Protein AF-A0A6A4KYN8-F1 (afdb_monomer_lite)

Organism: NCBI:txid262921

Radius of gyration: 19.26 Å; chains: 1; bounding box: 44×48×64 Å

Foldseek 3Di:
DDDDPPFDWDWDADPQQWIKIWGFDADDPGTDKIKIAGAAGDADAPDWDQAPLRWIWGHHQDDWTFIKHFLDPPPDPPFMDMPVDHDADPVGNDRDDDPHRIDTAEIAPDNFNFQEKDDDDRFWIWTFGPQQKIWIWGFPPVVVVVCVVPVSCPPSRPQDQDPPHHNYYIDTPDMDHPRFGWNYWDWDDPDVPDDIWIWIAGPVGDIDIHDDDPDPD

Secondary structure (DSSP, 8-state):
-EEETTEEEEEEE-TTSEEEEEEEEEETTEEEEEEEEEEEE-S-EEEEEE-TTSEEEEEESSS--EEEEES-----TTS-EESS----BTTBS----PPP-EEEEEEESS---EEEEEE-SSSEEEEEETTSEEEEEE--HHHHHHHHH-TT-TTGGGPPPSTTS-SEEEEEEEEEE-SS-EEEEEEE-SSTTPPPEEEEEETTS-EEEE---S---

pLDDT: mean 82.41, std 12.82, range [40.09, 97.38]

InterPro domains:
  IPR004871 RSE1/DDB1/CPSF1, C-terminal [PF03178] (93-216)
  IPR015943 WD40/YVTN repeat-like-containing domain superfamily [G3DSA:2.130.10.10] (5-212)
  IPR018846 RSE1/DDB1/CPSF1, first beta-propeller [PF10433] (1-80)
  IPR050358 RSE1/DDB1/CPSF1 [PTHR10644] (2-95)

Structure (mmCIF, N/CA/C/O backbone):
data_AF-A0A6A4KYN8-F1
#
_entry.id   AF-A0A6A4KYN8-F1
#
loop_
_atom_site.group_PDB
_atom_site.id
_atom_site.type_symbol
_atom_site.label_atom_id
_atom_site.label_alt_id
_atom_site.label_comp_id
_atom_site.label_asym_id
_atom_site.label_entity_id
_atom_site.label_seq_id
_atom_site.pdbx_PDB_ins_code
_atom_site.Cartn_x
_atom_site.Cartn_y
_atom_site.Cartn_z
_atom_site.occupancy
_atom_site.B_iso_or_equiv
_atom_site.auth_seq_id
_atom_site.auth_comp_id
_atom_site.auth_asym_id
_atom_site.auth_atom_id
_atom_site.pdbx_PDB_model_num
ATOM 1 N N . MET A 1 1 ? -0.158 8.952 1.025 1.00 40.09 1 MET A N 1
ATOM 2 C CA . MET A 1 1 ? -0.843 10.261 1.134 1.00 40.09 1 MET A CA 1
ATOM 3 C C . MET A 1 1 ? -2.239 10.120 0.544 1.00 40.09 1 MET A C 1
ATOM 5 O O . MET A 1 1 ? -2.351 10.018 -0.672 1.00 40.09 1 MET A O 1
ATOM 9 N N . HIS A 1 2 ? -3.277 10.065 1.381 1.00 47.41 2 HIS A N 1
ATOM 10 C CA . HIS A 1 2 ? -4.667 10.121 0.917 1.00 47.41 2 HIS A CA 1
ATOM 11 C C . HIS A 1 2 ? -5.107 11.592 0.869 1.00 47.41 2 HIS A C 1
ATOM 13 O O . HIS A 1 2 ? -4.844 12.342 1.807 1.00 47.41 2 HIS A O 1
ATOM 19 N N . LYS A 1 3 ? -5.714 12.031 -0.238 1.00 44.91 3 LYS A N 1
ATOM 20 C CA . LYS A 1 3 ? -6.110 13.431 -0.458 1.00 44.91 3 LYS A CA 1
ATOM 21 C C . LYS A 1 3 ? -7.595 13.485 -0.807 1.00 44.91 3 LYS A C 1
ATOM 23 O O . LYS A 1 3 ? -7.955 13.231 -1.955 1.00 44.91 3 LYS A O 1
ATOM 28 N N . GLN A 1 4 ? -8.440 13.842 0.158 1.00 43.62 4 GLN A N 1
ATOM 29 C CA . GLN A 1 4 ? -9.816 14.263 -0.115 1.00 43.62 4 GLN A CA 1
ATOM 30 C C . GLN A 1 4 ? -9.865 15.785 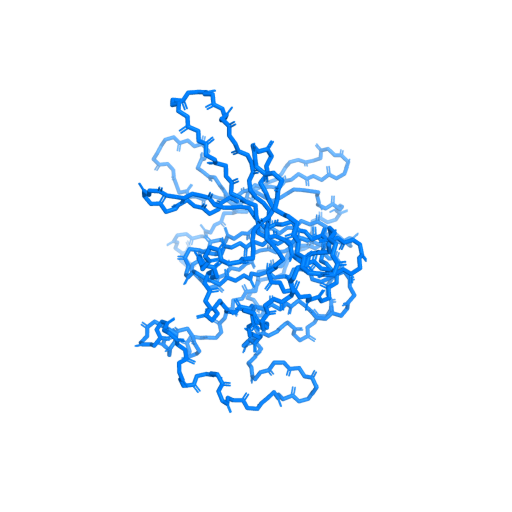-0.305 1.00 43.62 4 GLN A C 1
ATOM 32 O O . GLN A 1 4 ? -8.994 16.519 0.157 1.00 43.62 4 GLN A O 1
ATOM 37 N N . LYS A 1 5 ? -10.870 16.268 -1.045 1.00 48.12 5 LYS A N 1
ATOM 38 C CA . LYS A 1 5 ? -10.946 17.630 -1.618 1.00 48.12 5 LYS A CA 1
ATOM 39 C C . LYS A 1 5 ? -10.877 18.802 -0.617 1.00 48.12 5 LYS A C 1
ATOM 41 O O . LYS A 1 5 ? -10.783 19.934 -1.078 1.00 48.12 5 LYS A O 1
ATOM 46 N N . SER A 1 6 ? -10.887 18.563 0.695 1.00 47.50 6 SER A N 1
ATOM 47 C CA . SER A 1 6 ? -10.804 19.614 1.722 1.00 47.50 6 SER A CA 1
ATOM 48 C C . SER A 1 6 ? -9.955 19.249 2.950 1.00 47.50 6 SER A C 1
ATOM 50 O O . SER A 1 6 ? -9.823 20.079 3.843 1.00 47.50 6 SER A O 1
ATOM 52 N N . MET A 1 7 ? -9.389 18.039 3.022 1.00 58.22 7 MET A N 1
ATOM 53 C CA . MET A 1 7 ? -8.632 17.579 4.189 1.00 58.22 7 MET A CA 1
ATOM 54 C C . MET A 1 7 ? -7.678 16.450 3.778 1.00 58.22 7 MET A C 1
ATOM 56 O O . MET A 1 7 ? -8.034 15.579 2.977 1.00 58.22 7 MET A O 1
ATOM 60 N N . PHE A 1 8 ? -6.453 16.471 4.299 1.00 74.88 8 PHE A N 1
ATOM 61 C CA . PHE A 1 8 ? -5.505 15.367 4.172 1.00 74.88 8 PHE A CA 1
ATOM 62 C C . PHE A 1 8 ? -4.990 14.997 5.557 1.00 74.88 8 PHE A C 1
ATOM 64 O O . PHE A 1 8 ? -4.693 15.865 6.377 1.00 74.88 8 PHE A O 1
ATOM 71 N N . PHE A 1 9 ? -4.888 13.697 5.802 1.00 85.62 9 PHE A N 1
ATOM 72 C CA . PHE A 1 9 ? -4.297 13.153 7.013 1.00 85.62 9 PHE A CA 1
ATOM 73 C C . PHE A 1 9 ? -3.195 12.164 6.648 1.00 85.62 9 PHE A C 1
ATOM 75 O O . PHE A 1 9 ? -3.129 11.629 5.533 1.00 85.62 9 PHE A O 1
ATOM 82 N N . PHE A 1 10 ? -2.323 11.926 7.613 1.00 88.44 10 PHE A N 1
ATOM 83 C CA . PHE A 1 10 ? -1.280 10.919 7.559 1.00 88.44 10 PHE A CA 1
ATOM 84 C C . PHE A 1 10 ? -1.540 9.904 8.660 1.00 88.44 10 PHE A C 1
ATOM 86 O O . PHE A 1 10 ? -1.986 10.268 9.743 1.00 88.44 10 PHE A O 1
ATOM 93 N N . LEU A 1 11 ? -1.254 8.640 8.376 1.00 90.31 11 LEU A N 1
ATOM 94 C CA . LEU A 1 11 ? -1.169 7.609 9.399 1.00 90.31 11 LEU A CA 1
ATOM 95 C C . LEU A 1 11 ? 0.306 7.336 9.640 1.00 90.31 11 LEU A C 1
ATOM 97 O O . LEU A 1 11 ? 1.054 7.107 8.687 1.00 90.31 11 LEU A O 1
ATOM 101 N N . LEU A 1 12 ? 0.714 7.398 10.899 1.00 91.00 12 LEU A N 1
ATOM 102 C CA . LEU A 1 12 ? 2.053 7.046 11.350 1.00 91.00 12 LEU A CA 1
ATOM 103 C C . LEU A 1 12 ? 1.931 5.856 12.287 1.00 91.00 12 LEU A C 1
ATOM 105 O O . LEU A 1 12 ? 1.070 5.876 13.156 1.00 91.00 12 LEU A O 1
ATOM 109 N N . GLN A 1 13 ? 2.786 4.853 12.128 1.00 93.44 13 GLN A N 1
ATOM 110 C CA . GLN A 1 13 ? 2.818 3.695 13.014 1.00 93.44 13 GLN A CA 1
ATOM 111 C C . GLN A 1 13 ? 4.118 3.687 13.819 1.00 93.44 13 GLN A C 1
ATOM 113 O O . GLN A 1 13 ? 5.186 3.981 13.280 1.00 93.44 13 GLN A O 1
ATOM 118 N N . THR A 1 14 ? 4.027 3.373 15.107 1.00 91.38 14 THR A N 1
ATOM 119 C CA . THR A 1 14 ? 5.193 3.148 15.969 1.00 91.38 14 THR A CA 1
ATOM 120 C C . THR A 1 14 ? 5.747 1.735 15.792 1.00 91.38 14 THR A C 1
ATOM 122 O O . THR A 1 14 ? 5.086 0.844 15.263 1.00 91.38 14 THR A O 1
ATOM 125 N N . GLU A 1 15 ? 6.947 1.493 16.319 1.00 89.81 15 GLU A N 1
ATOM 126 C CA . GLU A 1 15 ? 7.547 0.151 16.390 1.00 89.81 15 GLU A CA 1
ATOM 127 C C . GLU A 1 15 ? 6.753 -0.843 17.261 1.00 89.81 15 GLU A C 1
ATOM 129 O O . GLU A 1 15 ? 6.977 -2.046 17.184 1.00 89.81 15 GLU A O 1
ATOM 134 N N . TYR A 1 16 ? 5.816 -0.353 18.079 1.00 88.50 16 TYR A N 1
ATOM 135 C CA . TYR A 1 16 ? 4.922 -1.179 18.895 1.00 88.50 16 TYR A CA 1
ATOM 136 C C . TYR A 1 16 ? 3.584 -1.466 18.200 1.00 88.50 16 TYR A C 1
ATOM 138 O O . TYR A 1 16 ? 2.774 -2.223 18.730 1.00 88.50 16 TYR A O 1
ATOM 146 N N . GLY A 1 17 ? 3.356 -0.890 17.015 1.00 89.19 17 GLY A N 1
ATOM 147 C CA . GLY A 1 17 ? 2.145 -1.096 16.224 1.00 89.19 17 GLY A CA 1
ATOM 148 C C . GLY A 1 17 ? 1.055 -0.039 16.418 1.00 89.19 17 GLY A C 1
ATOM 149 O O . GLY A 1 17 ? 0.037 -0.096 15.726 1.00 89.19 17 GLY A O 1
ATOM 150 N N . ASP A 1 18 ? 1.264 0.943 17.300 1.00 90.38 18 ASP A N 1
ATOM 151 C CA . ASP A 1 18 ? 0.307 2.028 17.534 1.00 90.38 18 ASP A CA 1
ATOM 152 C C . ASP A 1 18 ? 0.260 2.968 16.331 1.00 90.38 18 ASP A C 1
ATOM 154 O O . ASP A 1 18 ? 1.288 3.500 15.905 1.00 90.38 18 ASP A O 1
ATOM 158 N N . ILE A 1 19 ? -0.937 3.190 15.803 1.00 91.06 19 ILE A N 1
ATOM 159 C CA . ILE A 1 19 ? -1.219 4.110 14.712 1.00 91.06 19 ILE A CA 1
ATOM 160 C C . ILE A 1 19 ? -1.710 5.437 15.277 1.00 91.06 19 ILE A C 1
ATOM 162 O O . ILE A 1 19 ? -2.658 5.510 16.057 1.00 91.06 19 ILE A O 1
ATOM 166 N N . PHE A 1 20 ? -1.108 6.508 14.778 1.00 89.00 20 PHE A N 1
ATOM 167 C CA . PHE A 1 20 ? -1.514 7.879 15.012 1.00 89.00 20 PHE A CA 1
ATOM 168 C C . PHE A 1 20 ? -1.998 8.514 13.714 1.00 89.00 20 PHE A C 1
ATOM 170 O O . PHE A 1 20 ? -1.324 8.451 12.681 1.00 89.00 20 PHE A O 1
ATOM 177 N N . LYS A 1 21 ? -3.149 9.176 13.785 1.00 87.94 21 LYS A N 1
ATOM 178 C CA . LYS A 1 21 ? -3.639 10.070 12.743 1.00 87.94 21 LYS A CA 1
ATOM 179 C C . LYS A 1 21 ? -3.025 11.445 12.965 1.00 87.94 21 LYS A C 1
ATOM 181 O O . LYS A 1 21 ? -3.146 12.024 14.041 1.00 87.94 21 LYS A O 1
ATOM 186 N N . VAL A 1 22 ? -2.374 11.966 11.933 1.00 88.31 22 VAL A N 1
ATOM 187 C CA . VAL A 1 22 ? -1.761 13.293 11.931 1.00 88.31 22 VAL A CA 1
ATOM 188 C C . VAL A 1 22 ? -2.444 14.164 10.893 1.00 88.31 22 VAL A C 1
ATOM 190 O O . VAL A 1 22 ? -2.513 13.803 9.716 1.00 88.31 22 VAL A O 1
ATOM 193 N N . THR A 1 23 ? -2.912 15.330 11.314 1.00 87.62 23 THR A N 1
ATOM 194 C CA . THR A 1 23 ? -3.513 16.349 10.450 1.00 87.62 23 THR A CA 1
ATOM 195 C C . THR A 1 23 ? -2.693 17.630 10.518 1.00 87.62 23 THR A C 1
ATOM 197 O O . THR A 1 23 ? -2.124 17.976 11.554 1.00 87.62 23 THR A O 1
ATOM 200 N N . LEU A 1 24 ? -2.590 18.319 9.382 1.00 87.19 24 LEU A N 1
ATOM 201 C CA . LEU A 1 24 ? -1.848 19.571 9.262 1.00 87.19 24 LEU A CA 1
ATOM 202 C C . LEU A 1 24 ? -2.813 20.681 8.867 1.00 87.19 24 LEU A C 1
ATOM 204 O O . LEU A 1 24 ? -3.333 20.677 7.750 1.00 87.19 24 LEU A O 1
ATOM 208 N N . ASP A 1 25 ? -2.986 21.656 9.750 1.00 85.88 25 ASP A N 1
ATOM 209 C CA . ASP A 1 25 ? -3.649 22.903 9.402 1.00 85.88 25 ASP A CA 1
ATOM 210 C C . ASP A 1 25 ? -2.622 23.798 8.716 1.00 85.88 25 ASP A C 1
ATOM 212 O O . ASP A 1 25 ? -1.560 24.119 9.259 1.00 85.88 25 ASP A O 1
ATOM 216 N N . HIS A 1 26 ? -2.919 24.187 7.483 1.00 83.94 26 HIS A N 1
ATOM 217 C CA . HIS A 1 26 ? -2.020 24.980 6.659 1.00 83.94 26 HIS A CA 1
ATOM 218 C C . HIS A 1 26 ? -2.770 26.130 5.993 1.00 83.94 26 HIS A C 1
ATOM 220 O O . HIS A 1 26 ? -3.974 26.077 5.756 1.00 83.94 26 HIS A O 1
ATOM 226 N N . ASP A 1 27 ? -2.035 27.190 5.687 1.00 82.50 27 ASP A N 1
ATOM 227 C CA . ASP A 1 27 ? -2.522 28.336 4.936 1.00 82.50 27 ASP A CA 1
ATOM 228 C C . ASP A 1 27 ? -1.578 28.568 3.768 1.00 82.50 27 ASP A C 1
ATOM 230 O O . ASP A 1 27 ? -0.395 28.864 3.969 1.00 82.50 27 ASP A O 1
ATOM 234 N N . SER A 1 28 ? -2.082 28.404 2.544 1.00 80.81 28 SER A N 1
ATOM 235 C CA . SER A 1 28 ? -1.269 28.367 1.323 1.00 80.81 28 SER A CA 1
ATOM 236 C C . SER A 1 28 ? -0.095 27.377 1.464 1.00 80.81 28 SER A C 1
ATOM 238 O O . SER A 1 28 ? -0.335 26.177 1.604 1.00 80.81 28 SER A O 1
ATOM 240 N N . ASP A 1 29 ? 1.139 27.882 1.513 1.00 80.62 29 ASP A N 1
ATOM 241 C CA . ASP A 1 29 ? 2.388 27.112 1.596 1.00 80.62 29 ASP A CA 1
ATOM 242 C C . ASP A 1 29 ? 2.971 27.015 3.020 1.00 80.62 29 ASP A C 1
ATOM 244 O O . ASP A 1 29 ? 4.095 26.541 3.202 1.00 80.62 29 ASP A O 1
ATOM 248 N N . ARG A 1 30 ? 2.259 27.484 4.054 1.00 83.50 30 ARG A N 1
ATOM 249 C CA . ARG A 1 30 ? 2.747 27.444 5.444 1.00 83.50 30 ARG A CA 1
ATOM 250 C C . ARG A 1 30 ? 1.854 26.597 6.336 1.00 83.50 30 ARG A C 1
ATOM 252 O O . ARG A 1 30 ? 0.678 26.899 6.513 1.00 83.50 30 ARG A O 1
ATOM 259 N N . VAL A 1 31 ? 2.445 25.578 6.954 1.00 85.75 31 VAL A N 1
ATOM 260 C CA . VAL A 1 31 ? 1.815 24.815 8.040 1.00 85.75 31 VAL A CA 1
ATOM 261 C C . VAL A 1 31 ? 1.722 25.716 9.273 1.00 85.75 31 VAL A C 1
ATOM 263 O O . VAL A 1 31 ? 2.723 26.303 9.685 1.00 85.75 31 VAL A O 1
ATOM 266 N N . LYS A 1 32 ? 0.517 25.859 9.827 1.00 86.50 32 LYS A N 1
ATOM 267 C CA . LYS A 1 32 ? 0.225 26.634 11.040 1.00 86.50 32 LYS A CA 1
ATOM 268 C C . LYS A 1 32 ? 0.216 25.751 12.279 1.00 86.50 32 LYS A C 1
ATOM 270 O O . LYS A 1 32 ? 0.740 26.159 13.310 1.00 86.50 32 LYS A O 1
ATOM 275 N N . GLU A 1 33 ? -0.365 24.564 12.172 1.00 85.00 33 GLU A N 1
ATOM 276 C CA . GLU A 1 33 ? -0.587 23.683 13.312 1.00 85.00 33 GLU A CA 1
ATOM 277 C C . GLU A 1 33 ? -0.548 22.221 12.867 1.00 85.00 33 GLU A C 1
ATOM 279 O O . GLU A 1 33 ? -0.997 21.866 11.776 1.00 85.00 33 GLU A O 1
ATOM 284 N N . LEU A 1 34 ? 0.036 21.381 13.715 1.00 86.50 34 LEU A N 1
ATOM 285 C CA . LEU A 1 34 ? 0.054 19.935 13.572 1.00 86.50 34 LEU A CA 1
ATOM 286 C C . LEU A 1 34 ? -0.769 19.354 14.717 1.00 86.50 34 LEU A C 1
ATOM 288 O O . LEU A 1 34 ? -0.521 19.671 15.882 1.00 86.50 34 LEU A O 1
ATOM 292 N N . LYS A 1 35 ? -1.722 18.492 14.376 1.00 85.19 35 LYS A N 1
ATOM 293 C CA . LYS A 1 35 ? -2.559 17.776 15.339 1.00 85.19 35 LYS A CA 1
ATOM 294 C C . LYS A 1 35 ? -2.302 16.283 15.212 1.00 85.19 35 LYS A C 1
ATOM 296 O O . LYS A 1 35 ? -2.192 15.765 14.099 1.00 85.19 35 LYS A O 1
ATOM 301 N N . ILE A 1 36 ? -2.160 15.608 16.346 1.00 85.88 36 ILE A N 1
ATOM 302 C CA . ILE A 1 36 ? -1.951 14.163 16.443 1.00 85.88 36 ILE A CA 1
ATOM 303 C C . ILE A 1 36 ? -3.036 13.576 17.331 1.00 85.88 36 ILE A C 1
ATOM 305 O O . ILE A 1 36 ? -3.278 14.061 18.436 1.00 85.88 36 ILE A O 1
ATOM 309 N N . LYS A 1 37 ? -3.635 12.490 16.860 1.00 83.62 37 LYS A N 1
ATOM 310 C CA . LYS A 1 37 ? -4.628 11.712 17.589 1.00 83.62 37 LYS A CA 1
ATOM 311 C C . LYS A 1 37 ? -4.276 10.231 17.505 1.00 83.62 37 LYS A C 1
ATOM 313 O O . LYS A 1 37 ? -3.853 9.755 16.449 1.00 83.62 37 LYS A O 1
ATOM 318 N N . TYR A 1 38 ? -4.404 9.512 18.618 1.00 85.50 38 TYR A N 1
ATOM 319 C CA . TYR A 1 38 ? -4.320 8.052 18.595 1.00 85.50 38 TYR A CA 1
ATOM 320 C C . TYR A 1 38 ? -5.471 7.505 17.745 1.00 85.50 38 TYR A C 1
ATOM 322 O O . TYR A 1 38 ? -6.599 7.970 17.879 1.00 85.50 38 TYR A O 1
ATOM 330 N N . PHE A 1 39 ? -5.179 6.571 16.843 1.00 86.44 39 PHE A N 1
ATOM 331 C CA . PHE A 1 39 ? -6.154 6.085 15.869 1.00 86.44 39 PHE A CA 1
ATOM 332 C C . PHE A 1 39 ? -6.528 4.620 16.098 1.00 86.44 39 PHE A C 1
ATOM 334 O O . PHE A 1 39 ? -7.708 4.293 16.163 1.00 86.44 39 PHE A O 1
ATOM 341 N N . ASP A 1 40 ? -5.531 3.740 16.201 1.00 89.12 40 ASP A N 1
ATOM 342 C CA . ASP A 1 40 ? -5.721 2.312 16.478 1.00 89.12 40 ASP A CA 1
ATOM 343 C C . ASP A 1 40 ? -4.368 1.656 16.814 1.00 89.12 40 ASP A C 1
ATOM 345 O O . ASP A 1 40 ? -3.330 2.310 16.747 1.00 89.12 40 ASP A O 1
ATOM 349 N N . THR A 1 41 ? -4.344 0.358 17.099 1.00 89.44 41 THR A N 1
ATOM 350 C CA . THR A 1 41 ? -3.130 -0.465 17.171 1.00 89.44 41 THR A CA 1
ATOM 351 C C . THR A 1 41 ? -3.301 -1.694 16.279 1.00 89.44 41 THR A C 1
ATOM 353 O O . THR A 1 41 ? -4.219 -2.491 16.464 1.00 89.44 41 THR A O 1
ATOM 356 N N . ILE A 1 42 ? -2.383 -1.889 15.330 1.00 90.31 42 ILE A N 1
ATOM 357 C CA . ILE A 1 42 ? -2.339 -3.074 14.453 1.00 90.31 42 ILE A CA 1
ATOM 358 C C . ILE A 1 42 ? -0.928 -3.687 14.477 1.00 90.31 42 ILE A C 1
ATOM 360 O O . ILE A 1 42 ? 0.011 -3.017 14.912 1.00 90.31 42 ILE A O 1
ATOM 364 N N . PRO A 1 43 ? -0.722 -4.931 13.997 1.00 90.19 43 PRO A N 1
ATOM 365 C CA . PRO A 1 43 ? 0.619 -5.498 13.866 1.00 90.19 43 PRO A CA 1
ATOM 366 C C . PRO A 1 43 ? 1.566 -4.568 13.101 1.00 90.19 43 PRO A C 1
ATOM 368 O O . PRO A 1 43 ? 1.152 -3.908 12.147 1.00 90.19 43 PRO A O 1
ATOM 371 N N . VAL A 1 44 ? 2.837 -4.520 13.505 1.00 91.38 44 VAL A N 1
ATOM 372 C CA . VAL A 1 44 ? 3.851 -3.655 12.879 1.00 91.38 44 VAL A CA 1
ATOM 373 C C . VAL A 1 44 ? 3.929 -3.931 11.378 1.00 91.38 44 VAL A C 1
ATOM 375 O O . VAL A 1 44 ? 3.962 -5.090 10.950 1.00 91.38 44 VAL A O 1
ATOM 378 N N . THR A 1 45 ? 3.937 -2.866 10.578 1.00 90.44 45 THR A N 1
ATOM 379 C CA . THR A 1 45 ? 3.949 -2.942 9.115 1.00 90.44 45 THR A CA 1
ATOM 380 C C . THR A 1 45 ? 5.188 -2.281 8.523 1.00 90.44 45 THR A C 1
ATOM 382 O O . THR A 1 45 ? 5.632 -1.232 8.983 1.00 90.44 45 THR A O 1
ATOM 385 N N . SER A 1 46 ? 5.715 -2.866 7.447 1.00 87.75 46 SER A N 1
ATOM 386 C CA . SER A 1 46 ? 6.765 -2.254 6.628 1.00 87.75 46 SER A CA 1
ATOM 387 C C . SER A 1 46 ? 6.215 -1.165 5.702 1.00 87.75 46 SER A C 1
ATOM 389 O O . SER A 1 46 ? 6.961 -0.322 5.200 1.00 87.75 46 SER A O 1
ATOM 391 N N . SER A 1 47 ? 4.902 -1.175 5.446 1.00 87.00 47 SER A N 1
ATOM 392 C CA . SER A 1 47 ? 4.223 -0.196 4.604 1.00 87.00 47 SER A CA 1
ATOM 393 C C . SER A 1 47 ? 2.729 -0.110 4.924 1.00 87.00 47 SER A C 1
ATOM 395 O O . SER A 1 47 ? 2.051 -1.131 5.046 1.00 87.00 47 SER A O 1
ATOM 397 N N . LEU A 1 48 ? 2.215 1.122 4.982 1.00 89.50 48 LEU A N 1
ATOM 398 C CA . LEU A 1 48 ? 0.790 1.438 5.093 1.00 89.50 48 LEU A CA 1
ATOM 399 C C . LEU A 1 48 ? 0.337 2.203 3.853 1.00 89.50 48 LEU A C 1
ATOM 401 O O . LEU A 1 48 ? 0.880 3.264 3.528 1.00 89.50 48 LEU A O 1
ATOM 405 N N . CYS A 1 49 ? -0.688 1.696 3.171 1.00 86.81 49 CYS A N 1
ATOM 406 C CA . CYS A 1 49 ? -1.246 2.336 1.986 1.00 86.81 49 CYS A CA 1
ATOM 407 C C . CYS A 1 49 ? -2.757 2.500 2.126 1.00 86.81 49 CYS A C 1
ATOM 409 O O . CYS A 1 49 ? -3.488 1.519 2.180 1.00 86.81 49 CYS A O 1
ATOM 411 N N . VAL A 1 50 ? -3.235 3.747 2.150 1.00 84.88 50 VAL A N 1
ATOM 412 C CA . VAL A 1 50 ? -4.672 4.027 2.042 1.00 84.88 50 VAL A CA 1
ATOM 413 C C . VAL A 1 50 ? -5.057 4.021 0.565 1.00 84.88 50 VAL A C 1
ATOM 415 O O . VAL A 1 50 ? -4.587 4.863 -0.209 1.00 84.88 50 VAL A O 1
ATOM 418 N N . LEU A 1 51 ? -5.906 3.075 0.185 1.00 77.50 51 LEU A N 1
ATOM 419 C CA . LEU A 1 51 ? -6.366 2.852 -1.177 1.00 77.50 51 LEU A CA 1
ATOM 420 C C . LEU A 1 51 ? -7.422 3.892 -1.573 1.00 77.50 51 LEU A C 1
ATOM 422 O O . LEU A 1 51 ? -8.019 4.566 -0.730 1.00 77.50 51 LEU A O 1
ATOM 426 N N . LYS A 1 52 ? -7.681 4.034 -2.877 1.00 69.56 52 LYS A N 1
ATOM 427 C CA . LYS A 1 52 ? -8.736 4.948 -3.367 1.00 69.56 52 LYS A CA 1
ATOM 428 C C . LYS A 1 52 ? -10.140 4.489 -2.978 1.00 69.56 52 LYS A C 1
ATOM 430 O O . LYS A 1 52 ? -11.022 5.330 -2.850 1.00 69.56 52 LYS A O 1
ATOM 435 N N . SER A 1 53 ? -10.3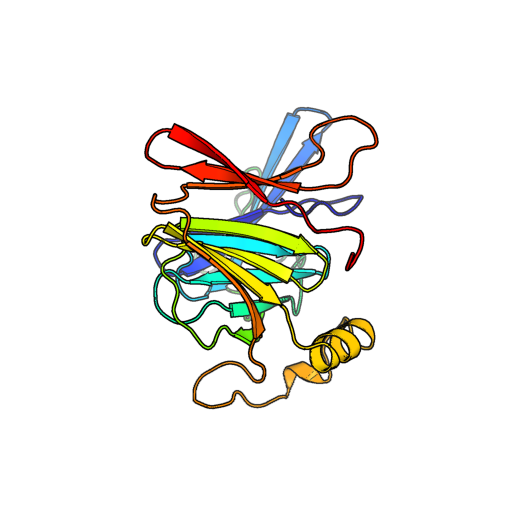05 3.187 -2.775 1.00 67.81 53 SER A N 1
ATOM 436 C CA . SER A 1 53 ? -11.505 2.550 -2.234 1.00 67.81 53 SER A CA 1
ATOM 437 C C . SER A 1 53 ? -11.790 2.933 -0.779 1.00 67.81 53 SER A C 1
ATOM 439 O O . SER A 1 53 ? -12.897 2.727 -0.299 1.00 67.81 53 SER A O 1
ATOM 441 N N . GLY A 1 54 ? -10.818 3.537 -0.084 1.00 75.81 54 GLY A N 1
ATOM 442 C CA . GLY A 1 54 ? -10.948 3.909 1.320 1.00 75.81 54 GLY A CA 1
ATOM 443 C C . GLY A 1 54 ? -10.486 2.824 2.290 1.00 75.81 54 GLY A C 1
ATOM 444 O O . GLY A 1 54 ? -10.696 2.988 3.481 1.00 75.81 54 GLY A O 1
ATOM 445 N N . PHE A 1 55 ? -9.840 1.749 1.824 1.00 82.00 55 PHE A N 1
ATOM 446 C CA . PHE A 1 55 ? -9.218 0.738 2.692 1.00 82.00 55 PHE A CA 1
ATOM 447 C C . PHE A 1 55 ? -7.778 1.075 3.038 1.00 82.00 55 PHE A C 1
ATOM 449 O O . PHE A 1 55 ? -7.109 1.822 2.329 1.00 82.00 55 PHE A O 1
ATOM 456 N N . LEU A 1 56 ? -7.285 0.487 4.118 1.00 88.75 56 LEU A N 1
ATOM 457 C CA . LEU A 1 56 ? -5.891 0.522 4.519 1.00 88.75 56 LEU A CA 1
ATOM 458 C C . LEU A 1 56 ? -5.262 -0.844 4.242 1.00 88.75 56 LEU A C 1
ATOM 460 O O . LEU A 1 56 ? -5.560 -1.824 4.917 1.00 88.75 56 LEU A O 1
ATOM 464 N N . PHE A 1 57 ? -4.363 -0.900 3.267 1.00 90.06 57 PHE A N 1
ATOM 465 C CA . PHE A 1 57 ? -3.460 -2.028 3.098 1.00 90.06 57 PHE A CA 1
ATOM 466 C C . PHE A 1 57 ? -2.304 -1.920 4.093 1.00 90.06 57 PHE A C 1
ATOM 468 O O . PHE A 1 57 ? -1.605 -0.903 4.140 1.00 90.06 57 PHE A O 1
ATOM 475 N N . ALA A 1 58 ? -2.109 -2.985 4.861 1.00 91.88 58 ALA A N 1
ATOM 476 C CA . ALA A 1 58 ? -1.099 -3.128 5.892 1.00 91.88 58 ALA A CA 1
ATOM 477 C C . ALA A 1 58 ? -0.142 -4.266 5.522 1.00 91.88 58 ALA A C 1
ATOM 479 O O . ALA A 1 58 ? -0.460 -5.450 5.665 1.00 91.88 58 ALA A O 1
ATOM 480 N N . ALA A 1 59 ? 1.052 -3.899 5.055 1.00 90.81 59 ALA A N 1
ATOM 481 C CA . ALA A 1 59 ? 2.123 -4.844 4.769 1.00 90.81 59 ALA A CA 1
ATOM 482 C C . ALA A 1 59 ? 2.828 -5.236 6.075 1.00 90.81 59 ALA A C 1
ATOM 484 O O . ALA A 1 59 ? 3.872 -4.682 6.406 1.00 90.81 59 ALA A O 1
ATOM 485 N N . SER A 1 60 ? 2.234 -6.139 6.857 1.00 88.00 60 SER A N 1
ATOM 486 C CA . SER A 1 60 ? 2.808 -6.602 8.128 1.00 88.00 60 SER A CA 1
ATOM 487 C C . SER A 1 60 ? 4.243 -7.123 7.976 1.00 88.00 60 SER A C 1
ATOM 489 O O . SER A 1 60 ? 4.545 -7.850 7.032 1.00 88.00 60 SER A O 1
ATOM 491 N N . GLU A 1 61 ? 5.128 -6.763 8.911 1.00 85.25 61 GLU A N 1
ATOM 492 C CA . GLU A 1 61 ? 6.514 -7.263 8.942 1.00 85.25 61 GLU A CA 1
ATOM 493 C C . GLU A 1 61 ? 6.573 -8.756 9.276 1.00 85.25 61 GLU A C 1
ATOM 495 O O . GLU A 1 61 ? 7.406 -9.499 8.755 1.00 85.25 61 GLU A O 1
ATOM 500 N N . PHE A 1 62 ? 5.665 -9.185 10.153 1.00 80.06 62 PHE A N 1
ATOM 501 C CA . PHE A 1 62 ? 5.524 -10.559 10.601 1.00 80.06 62 PHE A CA 1
ATOM 502 C C . PHE A 1 62 ? 4.069 -10.994 10.449 1.00 80.06 62 PHE A C 1
ATOM 504 O O . PHE A 1 62 ? 3.158 -10.312 10.917 1.00 80.06 62 PHE A O 1
ATOM 511 N N . GLY A 1 63 ? 3.867 -12.159 9.836 1.00 80.69 63 GLY A N 1
ATOM 512 C CA . GLY A 1 63 ? 2.541 -12.701 9.556 1.00 80.69 63 GLY A CA 1
ATOM 513 C C . GLY A 1 63 ? 1.994 -12.275 8.195 1.00 80.69 63 GLY A C 1
ATOM 514 O O . GLY A 1 63 ? 2.744 -11.880 7.302 1.00 80.69 63 GLY A O 1
ATOM 515 N N . ASN A 1 64 ? 0.682 -12.416 8.047 1.00 84.38 64 ASN A N 1
ATOM 516 C CA . ASN A 1 64 ? -0.031 -12.147 6.805 1.00 84.38 64 ASN A CA 1
ATOM 517 C C . ASN A 1 64 ? -0.250 -10.645 6.619 1.00 84.38 64 ASN A C 1
ATOM 519 O O . ASN A 1 64 ? -0.504 -9.921 7.583 1.00 84.38 64 ASN A O 1
ATOM 523 N N . HIS A 1 65 ? -0.191 -10.180 5.373 1.00 88.75 65 HIS A N 1
ATOM 524 C CA . HIS A 1 65 ? -0.633 -8.827 5.047 1.00 88.75 65 HIS A CA 1
ATOM 525 C C . HIS A 1 65 ? -2.149 -8.740 5.126 1.00 88.75 65 HIS A C 1
ATOM 527 O O . HIS A 1 65 ? -2.847 -9.722 4.887 1.00 88.75 65 HIS A O 1
ATOM 533 N N . ALA A 1 66 ? -2.648 -7.556 5.450 1.00 88.62 66 ALA A N 1
ATOM 534 C CA . ALA A 1 66 ? -4.042 -7.361 5.799 1.00 88.62 66 ALA A CA 1
ATOM 535 C C . ALA A 1 66 ? -4.635 -6.139 5.097 1.00 88.62 66 ALA A C 1
ATOM 537 O O . ALA A 1 66 ? -3.970 -5.116 4.916 1.00 88.62 66 ALA A O 1
ATOM 538 N N . LEU A 1 67 ? -5.911 -6.237 4.744 1.00 88.81 67 LEU A N 1
ATOM 539 C CA . LEU A 1 67 ? -6.746 -5.128 4.311 1.00 88.81 67 LEU A CA 1
ATOM 540 C C . LEU A 1 67 ? -7.700 -4.759 5.448 1.00 88.81 67 LEU A C 1
ATOM 542 O O . LEU A 1 67 ? -8.543 -5.555 5.873 1.00 88.81 67 LEU A O 1
ATOM 546 N N . TYR A 1 68 ? -7.549 -3.530 5.930 1.00 88.44 68 TYR A N 1
ATOM 547 C CA . TYR A 1 68 ? -8.377 -2.936 6.966 1.00 88.44 68 TYR A CA 1
ATOM 548 C C . TYR A 1 68 ? -9.365 -1.936 6.373 1.00 88.44 68 TYR A C 1
ATOM 550 O O . TYR A 1 68 ? -9.079 -1.222 5.411 1.00 88.44 68 TYR A O 1
ATOM 558 N N . LYS A 1 69 ? -10.523 -1.836 7.007 1.00 85.06 69 LYS A N 1
ATOM 559 C CA . LYS A 1 69 ? -11.558 -0.846 6.743 1.00 85.06 69 LYS A CA 1
ATOM 560 C C . LYS A 1 69 ? -11.629 0.152 7.887 1.00 85.06 69 LYS A C 1
ATOM 562 O O . LYS A 1 69 ? -11.575 -0.247 9.045 1.00 85.06 69 LYS A O 1
ATOM 567 N N . PHE A 1 70 ? -11.795 1.426 7.548 1.00 84.00 70 PHE A N 1
ATOM 568 C CA . PHE A 1 70 ? -12.060 2.492 8.509 1.00 84.00 70 PHE A CA 1
ATOM 569 C C . PHE A 1 70 ? -13.527 2.415 8.944 1.00 84.00 70 PHE A C 1
ATOM 571 O O . PHE A 1 70 ? -14.421 2.491 8.101 1.00 84.00 70 PHE A O 1
ATOM 578 N N . GLN A 1 71 ? -13.777 2.236 10.238 1.00 78.56 71 GLN A N 1
ATOM 579 C CA . GLN A 1 71 ? -15.113 2.332 10.828 1.00 78.56 71 GLN A CA 1
ATOM 580 C C . GLN A 1 71 ? -15.520 3.798 10.969 1.00 78.56 71 GLN A C 1
ATOM 582 O O . GLN A 1 71 ? -16.617 4.183 10.573 1.00 78.56 71 GLN A O 1
ATOM 587 N N . GLU A 1 72 ? -14.593 4.613 11.457 1.00 75.94 72 GLU A N 1
ATOM 588 C CA . GLU A 1 72 ? -14.714 6.056 11.545 1.00 75.94 72 GLU A CA 1
ATOM 589 C C . GLU A 1 72 ? -13.348 6.703 11.297 1.00 75.94 72 GLU A C 1
ATOM 591 O O . GLU A 1 72 ? -12.296 6.071 11.395 1.00 75.94 72 GLU A O 1
ATOM 596 N N . ILE A 1 73 ? -13.357 7.989 10.953 1.00 76.00 73 ILE A N 1
ATOM 597 C CA . ILE A 1 73 ? -12.132 8.785 10.808 1.00 76.00 73 ILE A CA 1
ATOM 598 C C . ILE A 1 73 ? -11.746 9.446 12.143 1.00 76.00 73 ILE A C 1
ATOM 600 O O . ILE A 1 73 ? -10.625 9.948 12.269 1.00 76.00 73 ILE A O 1
ATOM 604 N N . GLY A 1 74 ? -12.630 9.403 13.149 1.00 68.81 74 GLY A N 1
ATOM 605 C CA . GLY A 1 74 ? -12.372 9.896 14.500 1.00 68.81 74 GLY A CA 1
ATOM 606 C C . GLY A 1 74 ? -12.101 11.399 14.537 1.00 68.81 74 GLY A C 1
ATOM 607 O O . GLY A 1 74 ? -11.129 11.823 15.160 1.00 68.81 74 GLY A O 1
ATOM 608 N N . ASP A 1 75 ? -12.912 12.196 13.833 1.00 70.69 75 ASP A N 1
ATOM 609 C CA . ASP A 1 75 ? -12.807 13.669 13.783 1.00 70.69 75 ASP A CA 1
ATOM 610 C C . ASP A 1 75 ? -13.393 14.367 15.028 1.00 70.69 75 ASP A C 1
ATOM 612 O O . ASP A 1 75 ? -13.423 15.596 15.089 1.00 70.69 75 ASP A O 1
ATOM 616 N N . GLU A 1 76 ? -13.843 13.601 16.026 1.00 68.56 76 GLU A N 1
ATOM 617 C CA . GLU A 1 76 ? -14.332 14.137 17.298 1.00 68.56 76 GLU A CA 1
ATOM 618 C C . GLU A 1 76 ? -13.218 14.907 18.046 1.00 68.56 76 GLU A C 1
ATOM 620 O O . GLU A 1 76 ? -12.116 14.362 18.230 1.00 68.56 76 GLU A O 1
ATOM 625 N N . PRO A 1 77 ? -13.491 16.154 18.486 1.00 62.41 77 PRO A N 1
ATOM 626 C CA . PRO A 1 77 ? -12.492 17.093 19.006 1.00 62.41 77 PRO A CA 1
ATOM 627 C C . PRO A 1 77 ? -12.011 16.778 20.429 1.00 62.41 77 PRO A C 1
ATOM 629 O O . PRO A 1 77 ? -11.073 17.407 20.910 1.00 62.41 77 PRO A O 1
ATOM 632 N N . ASP A 1 78 ? -12.644 15.829 21.118 1.00 59.91 78 ASP A N 1
ATOM 633 C CA . ASP A 1 78 ? -12.459 15.625 22.559 1.00 59.91 78 ASP A CA 1
ATOM 634 C C . ASP A 1 78 ? -11.101 14.990 22.926 1.00 59.91 78 ASP A C 1
ATOM 636 O O . ASP A 1 78 ? -10.714 14.975 24.095 1.00 59.91 78 ASP A O 1
ATOM 640 N N . VAL A 1 79 ? -10.357 14.472 21.938 1.00 64.38 79 VAL A N 1
ATOM 641 C CA . VAL A 1 79 ? -9.137 13.671 22.134 1.00 64.38 79 VAL A CA 1
ATOM 642 C C . VAL A 1 79 ? -8.092 13.996 21.056 1.00 64.38 79 VAL A C 1
ATOM 644 O O . VAL A 1 79 ? -7.759 13.171 20.209 1.00 64.38 79 VAL A O 1
ATOM 647 N N . GLU A 1 80 ? -7.555 15.216 21.038 1.00 70.31 80 GLU A N 1
ATOM 648 C CA . GLU A 1 80 ? -6.469 15.583 20.117 1.00 70.31 80 GLU A CA 1
ATOM 649 C C . GLU A 1 80 ? -5.316 16.316 20.812 1.00 70.31 80 GLU A C 1
ATOM 651 O O . GLU A 1 80 ? -5.507 17.191 21.652 1.00 70.31 80 GLU A O 1
ATOM 656 N N . SER A 1 81 ? -4.081 15.953 20.458 1.00 72.06 81 SER A N 1
ATOM 657 C CA . SER A 1 81 ? -2.883 16.693 20.858 1.00 72.06 81 SER A CA 1
ATOM 658 C C . SER A 1 81 ? -2.508 17.676 19.757 1.00 72.06 81 SER A C 1
ATOM 660 O O . SER A 1 81 ? -2.199 17.273 18.636 1.00 72.06 81 SER A O 1
ATOM 662 N N . SER A 1 82 ? -2.505 18.967 20.080 1.00 72.56 82 SER A N 1
ATOM 663 C CA . SER A 1 82 ? -2.183 20.049 19.151 1.00 72.56 82 SER A CA 1
ATOM 664 C C . SER A 1 82 ? -0.810 20.657 19.446 1.00 72.56 82 SER A C 1
ATOM 666 O O . SER A 1 82 ? -0.417 20.844 20.597 1.00 72.56 82 SER A O 1
ATOM 668 N N . SER A 1 83 ? -0.078 21.036 18.394 1.00 73.38 83 SER A N 1
ATOM 669 C CA . SER A 1 83 ? 1.157 21.819 18.523 1.00 73.38 83 SER A CA 1
ATOM 670 C C . SER A 1 83 ? 0.923 23.277 18.945 1.00 73.38 83 SER A C 1
ATOM 672 O O . SER A 1 83 ? 1.879 23.962 19.301 1.00 73.38 83 SER A O 1
ATOM 674 N N . ALA A 1 84 ? -0.310 23.782 18.838 1.00 68.12 84 ALA A N 1
ATOM 675 C CA . ALA A 1 84 ? -0.686 25.159 19.164 1.00 68.12 84 ALA A CA 1
ATOM 676 C C . ALA A 1 84 ? -1.353 25.281 20.541 1.00 68.12 84 ALA A C 1
ATOM 678 O O . ALA A 1 84 ? -1.206 26.310 21.201 1.00 68.12 84 ALA A O 1
ATOM 679 N N . THR A 1 85 ? -2.054 24.234 20.979 1.00 61.69 85 THR A N 1
ATOM 680 C CA . THR A 1 85 ? -2.779 24.213 22.252 1.00 61.69 85 THR A CA 1
ATOM 681 C C . THR A 1 85 ? -2.417 22.956 23.032 1.00 61.69 85 THR A C 1
ATOM 683 O O . THR A 1 85 ? -2.634 21.842 22.564 1.00 61.69 85 THR A O 1
ATOM 686 N N . LEU A 1 86 ? -1.884 23.136 24.242 1.00 57.84 86 LEU A N 1
ATOM 687 C CA . LEU A 1 86 ? -1.681 22.041 25.188 1.00 57.84 86 LEU A CA 1
ATOM 688 C C . LEU A 1 86 ? -3.017 21.741 25.876 1.00 57.84 86 LEU A C 1
ATOM 690 O O . LEU A 1 86 ? -3.523 22.581 26.618 1.00 57.84 86 LEU A O 1
ATOM 694 N N . MET A 1 87 ? -3.590 20.568 25.610 1.00 58.56 87 MET A N 1
ATOM 695 C CA . MET A 1 87 ? -4.780 20.077 26.303 1.00 58.56 87 MET A CA 1
ATOM 696 C C . MET A 1 87 ? -4.324 19.142 27.432 1.00 58.56 87 MET A C 1
ATOM 698 O O . MET A 1 87 ? -3.749 18.088 27.170 1.00 58.56 87 MET A O 1
ATOM 702 N N . GLU A 1 88 ? -4.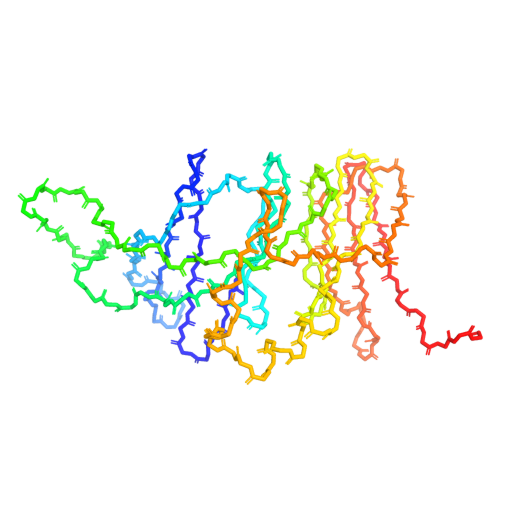511 19.555 28.688 1.00 56.66 88 GLU A N 1
ATOM 703 C CA . GLU A 1 88 ? -4.301 18.683 29.850 1.00 56.66 88 GLU A CA 1
ATOM 704 C C . GLU A 1 88 ? -5.564 17.849 30.079 1.00 56.66 88 GLU A C 1
ATOM 706 O O . GLU A 1 88 ? -6.654 18.397 30.244 1.00 56.66 88 GLU A O 1
ATOM 711 N N . THR A 1 89 ? -5.418 16.525 30.086 1.00 61.66 89 THR A N 1
ATOM 712 C CA . THR A 1 89 ? -6.485 15.612 30.520 1.00 61.66 89 THR A CA 1
ATOM 713 C C . THR A 1 89 ? -6.461 15.476 32.044 1.00 61.66 89 THR A C 1
ATOM 715 O O . THR A 1 89 ? -5.459 15.813 32.678 1.00 61.66 89 THR A O 1
ATOM 718 N N . GLU A 1 90 ? -7.540 14.969 32.653 1.00 63.22 90 GLU A N 1
ATOM 719 C CA . GLU A 1 90 ? -7.604 14.751 34.113 1.00 63.22 90 GLU A CA 1
ATOM 720 C C . GLU A 1 90 ? -6.468 13.838 34.629 1.00 63.22 90 GLU A C 1
ATOM 722 O O . GLU A 1 90 ? -6.014 14.004 35.762 1.00 63.22 90 GLU A O 1
ATOM 727 N N . ASP A 1 91 ? -5.940 12.959 33.767 1.00 59.31 91 ASP A N 1
ATOM 728 C CA . ASP A 1 91 ? -4.820 12.043 34.032 1.00 59.31 91 ASP A CA 1
ATOM 729 C C . ASP A 1 91 ? -3.450 12.559 33.513 1.00 59.31 91 ASP A C 1
ATOM 731 O O . ASP A 1 91 ? -2.457 11.821 33.470 1.00 59.31 91 ASP A O 1
ATOM 735 N N . GLY A 1 92 ? -3.355 13.838 33.130 1.00 62.38 92 GLY A N 1
ATOM 736 C CA . GLY A 1 92 ? -2.128 14.498 32.663 1.00 62.38 92 GLY A CA 1
ATOM 737 C C . GLY A 1 92 ? -1.991 14.578 31.135 1.00 62.38 92 GLY A C 1
ATOM 738 O O . GLY A 1 92 ? -2.966 14.774 30.415 1.00 62.38 92 GLY A O 1
ATOM 739 N N . TYR A 1 93 ? -0.764 14.464 30.613 1.00 57.97 93 TYR A N 1
ATOM 740 C CA . TYR A 1 93 ? -0.467 14.499 29.167 1.00 57.97 93 TYR A CA 1
ATOM 741 C C . TYR A 1 93 ? -0.452 13.088 28.559 1.00 57.97 93 TYR A C 1
ATOM 743 O O . TYR A 1 93 ? 0.538 12.675 27.951 1.00 57.97 93 TYR A O 1
ATOM 751 N N . GLN A 1 94 ? -1.503 12.301 28.791 1.00 53.41 94 GLN A N 1
ATOM 752 C CA . GLN A 1 94 ? -1.620 10.969 28.198 1.00 53.41 94 GLN A CA 1
ATOM 753 C C . GLN A 1 94 ? -2.471 11.030 26.923 1.00 53.41 94 GLN A C 1
ATOM 755 O O . GLN A 1 94 ? -3.507 11.694 26.922 1.00 53.41 94 GLN A O 1
ATOM 760 N N . PRO A 1 95 ? -2.069 10.352 25.832 1.00 55.94 95 PRO A N 1
ATOM 761 C CA . PRO A 1 95 ? -2.931 10.212 24.668 1.00 55.94 95 PRO A CA 1
ATOM 762 C C . PRO A 1 95 ? -4.157 9.385 25.065 1.00 55.94 95 PRO A C 1
ATOM 764 O O . PRO A 1 95 ? -4.029 8.215 25.435 1.00 55.94 95 PRO A O 1
ATOM 767 N N . VAL A 1 96 ? -5.338 10.001 25.011 1.00 57.59 96 VAL A N 1
ATOM 768 C CA . VAL A 1 96 ? -6.602 9.301 25.256 1.00 57.59 96 VAL A CA 1
ATOM 769 C C . VAL A 1 96 ? -6.842 8.348 24.083 1.00 57.59 96 VAL A C 1
ATOM 771 O O . VAL A 1 96 ? -6.583 8.676 22.923 1.00 57.59 96 VAL A O 1
ATOM 774 N N . ARG A 1 97 ? -7.224 7.114 24.408 1.00 61.62 97 ARG A N 1
ATOM 775 C CA . ARG A 1 97 ? -7.436 6.045 23.433 1.00 61.62 97 ARG A CA 1
ATOM 776 C C . ARG A 1 97 ? -8.920 5.985 23.103 1.00 61.62 97 ARG A C 1
ATOM 778 O O . ARG A 1 97 ? -9.708 5.634 23.977 1.00 61.62 97 ARG A O 1
ATOM 785 N N . ASP A 1 98 ? -9.270 6.309 21.865 1.00 62.00 98 ASP A N 1
ATOM 786 C CA . ASP A 1 98 ? -10.596 6.007 21.325 1.00 62.00 98 ASP A CA 1
ATOM 787 C C . ASP A 1 98 ? -10.705 4.507 20.993 1.00 62.00 98 ASP A C 1
ATOM 789 O O . ASP A 1 98 ? -9.697 3.797 20.908 1.00 62.00 98 ASP A O 1
ATOM 793 N N . GLU A 1 99 ? -11.934 4.010 20.830 1.00 64.19 99 GLU A N 1
ATOM 794 C CA . GLU A 1 99 ? -12.181 2.636 20.378 1.00 64.19 99 GLU A CA 1
ATOM 795 C C . GLU A 1 99 ? -11.566 2.386 18.989 1.00 64.19 99 GLU A C 1
ATOM 797 O O . GLU A 1 99 ? -11.493 3.297 18.163 1.00 64.19 99 GLU A O 1
ATOM 802 N N . ASN A 1 100 ? -11.140 1.142 18.732 1.00 65.50 100 ASN A N 1
ATOM 803 C CA . ASN A 1 100 ? -10.479 0.733 17.491 1.00 65.50 100 ASN A CA 1
ATOM 804 C C . ASN A 1 100 ? -11.292 1.118 16.245 1.00 65.50 100 ASN A C 1
ATOM 806 O O . ASN A 1 100 ? -12.403 0.625 16.019 1.00 65.50 100 ASN A O 1
ATOM 810 N N . GLN A 1 101 ? -10.692 1.958 15.405 1.00 76.06 101 GLN A N 1
ATOM 811 C CA . GLN A 1 101 ? -11.302 2.499 14.195 1.00 76.06 101 GLN A CA 1
ATOM 812 C C . GLN A 1 101 ? -11.035 1.660 12.944 1.00 76.06 101 GLN A C 1
ATOM 814 O O . GLN A 1 101 ? -11.536 1.986 11.866 1.00 76.06 101 GLN A O 1
ATOM 819 N N . LEU A 1 102 ? -10.274 0.572 13.053 1.00 82.19 102 LEU A N 1
ATOM 820 C CA . LEU A 1 102 ? -9.960 -0.336 11.959 1.00 82.19 102 LEU A CA 1
ATOM 821 C C . LEU A 1 102 ? -10.588 -1.714 12.174 1.00 82.19 102 LEU A C 1
ATOM 823 O O . LEU A 1 102 ? -10.595 -2.278 13.265 1.00 82.19 102 LEU A O 1
ATOM 827 N N . TYR A 1 103 ? -11.101 -2.290 11.091 1.00 83.69 103 TYR A N 1
ATOM 828 C CA . TYR A 1 103 ? -11.575 -3.673 11.045 1.00 83.69 103 TYR A CA 1
ATOM 829 C C . TYR A 1 103 ? -10.914 -4.415 9.883 1.00 83.69 103 TYR A C 1
ATOM 831 O O . TYR A 1 103 ? -10.943 -3.930 8.754 1.00 83.69 103 TYR A O 1
ATOM 839 N N . ILE A 1 104 ? -10.320 -5.580 10.147 1.00 85.06 104 ILE A N 1
ATOM 840 C CA . ILE A 1 104 ? -9.698 -6.422 9.117 1.00 85.06 104 ILE A CA 1
ATOM 841 C C . ILE A 1 104 ? -10.765 -7.230 8.372 1.00 85.06 104 ILE A C 1
ATOM 843 O O . ILE A 1 104 ? -11.547 -7.938 9.000 1.00 85.06 104 ILE A O 1
ATOM 847 N N . PHE A 1 105 ? -10.794 -7.146 7.041 1.00 86.00 105 PHE A N 1
ATOM 848 C CA . PHE A 1 105 ? -11.797 -7.857 6.232 1.00 86.00 105 PHE A CA 1
ATOM 849 C C . PHE A 1 105 ? -11.198 -8.837 5.223 1.00 86.00 105 PHE A C 1
ATOM 851 O O . PHE A 1 105 ? -11.882 -9.772 4.809 1.00 86.00 105 PHE A O 1
ATOM 858 N N . ALA A 1 106 ? -9.933 -8.656 4.844 1.00 88.31 106 ALA A N 1
ATOM 859 C CA . ALA A 1 106 ? -9.218 -9.613 4.013 1.00 88.31 106 ALA A CA 1
ATOM 860 C C . ALA A 1 106 ? -7.743 -9.722 4.416 1.00 88.31 106 ALA A C 1
ATOM 862 O O . ALA A 1 106 ? -7.156 -8.744 4.885 1.00 88.31 106 ALA A O 1
ATOM 863 N N . ASP A 1 107 ? -7.143 -10.893 4.222 1.00 89.62 107 ASP A N 1
ATOM 864 C CA . ASP A 1 107 ? -5.717 -11.140 4.438 1.00 89.62 107 ASP A CA 1
ATOM 865 C C . ASP A 1 107 ? -5.058 -11.909 3.284 1.00 89.62 107 ASP A C 1
ATOM 867 O O . ASP A 1 107 ? -5.713 -12.435 2.386 1.00 89.62 107 ASP A O 1
ATOM 871 N N . ASP A 1 108 ? -3.727 -11.901 3.259 1.00 87.94 108 ASP A N 1
ATOM 872 C CA . ASP A 1 108 ? -2.922 -12.687 2.325 1.00 87.94 108 ASP A CA 1
ATOM 873 C C . ASP A 1 108 ? -2.598 -14.049 2.936 1.00 87.94 108 ASP A C 1
ATOM 875 O O . ASP A 1 108 ? -1.967 -14.135 3.985 1.00 87.94 108 ASP A O 1
ATOM 879 N N . SER A 1 109 ? -2.998 -15.124 2.262 1.00 79.81 109 SER A N 1
ATOM 880 C CA . SER A 1 109 ? -2.728 -16.493 2.715 1.00 79.81 109 SER A CA 1
ATOM 881 C C . SER A 1 109 ? -1.241 -16.873 2.686 1.00 79.81 109 SER A C 1
ATOM 883 O O . SER A 1 109 ? -0.842 -17.850 3.330 1.00 79.81 109 SER A O 1
ATOM 885 N N . VAL A 1 110 ? -0.412 -16.125 1.948 1.00 83.00 110 VAL A N 1
ATOM 886 C CA . VAL A 1 110 ? 1.020 -16.391 1.801 1.00 83.00 110 VAL A CA 1
ATOM 887 C C . VAL A 1 110 ? 1.823 -15.315 2.536 1.00 83.00 110 VAL A C 1
ATOM 889 O O . VAL A 1 110 ? 1.754 -14.142 2.168 1.00 83.00 110 VAL A O 1
ATOM 892 N N . PRO A 1 111 ? 2.652 -15.674 3.534 1.00 79.25 111 PRO A N 1
ATOM 893 C CA . PRO A 1 111 ? 3.522 -14.701 4.177 1.00 79.25 111 PRO A CA 1
ATOM 894 C C . PRO A 1 111 ? 4.610 -14.254 3.196 1.00 79.25 111 PRO A C 1
ATOM 896 O O . PRO A 1 111 ? 5.383 -15.072 2.688 1.00 79.25 111 PRO A O 1
ATOM 899 N N . ARG A 1 112 ? 4.702 -12.944 2.950 1.00 85.88 112 ARG A N 1
ATOM 900 C CA . ARG A 1 112 ? 5.712 -12.351 2.067 1.00 85.88 112 ARG A CA 1
ATOM 901 C C . ARG A 1 112 ? 6.543 -11.330 2.834 1.00 85.88 112 ARG A C 1
ATOM 903 O O . ARG A 1 112 ? 6.027 -10.458 3.519 1.00 85.88 112 ARG A O 1
ATOM 910 N N . CYS A 1 113 ? 7.866 -11.414 2.717 1.00 87.50 113 CYS A N 1
ATOM 911 C CA . CYS A 1 113 ? 8.762 -10.431 3.329 1.00 87.50 113 CYS A CA 1
ATOM 912 C C . CYS A 1 113 ? 8.865 -9.195 2.427 1.00 87.50 113 CYS A C 1
ATOM 914 O O . CYS A 1 113 ? 9.871 -9.036 1.727 1.00 87.50 113 CYS A O 1
ATOM 916 N N . LEU A 1 114 ? 7.810 -8.372 2.397 1.00 90.50 114 LEU A N 1
ATOM 917 C CA . LEU A 1 114 ? 7.718 -7.239 1.479 1.00 90.50 114 LEU A CA 1
ATOM 918 C C . LEU A 1 114 ? 8.779 -6.170 1.755 1.00 90.50 114 LEU A C 1
ATOM 920 O O . LEU A 1 114 ? 8.933 -5.690 2.877 1.00 90.50 114 LEU A O 1
ATOM 924 N N . THR A 1 115 ? 9.473 -5.767 0.696 1.00 92.44 115 THR A N 1
ATOM 925 C CA . THR A 1 115 ? 10.440 -4.664 0.659 1.00 92.44 115 THR A CA 1
ATOM 926 C C . THR A 1 115 ? 9.848 -3.401 0.049 1.00 92.44 115 THR A C 1
ATOM 928 O O . THR A 1 115 ? 10.236 -2.299 0.428 1.00 92.44 115 THR A O 1
ATOM 931 N N . ALA A 1 116 ? 8.902 -3.540 -0.879 1.00 92.06 116 ALA A N 1
ATOM 932 C CA . ALA A 1 116 ? 8.146 -2.430 -1.442 1.00 92.06 116 ALA A CA 1
ATOM 933 C C . ALA A 1 116 ? 6.718 -2.872 -1.770 1.00 92.06 116 ALA A C 1
ATOM 935 O O . ALA A 1 116 ? 6.474 -4.029 -2.103 1.00 92.06 116 ALA A O 1
ATOM 936 N N . SER A 1 117 ? 5.768 -1.943 -1.710 1.00 92.38 117 SER A N 1
ATOM 937 C CA . SER A 1 117 ? 4.394 -2.173 -2.155 1.00 92.38 117 SER A CA 1
ATOM 938 C C . SER A 1 117 ? 3.893 -0.979 -2.962 1.00 92.38 117 SER A C 1
ATOM 940 O O . SER A 1 117 ? 4.365 0.148 -2.790 1.00 92.38 117 SER A O 1
ATOM 942 N N . CYS A 1 118 ? 2.972 -1.219 -3.890 1.00 91.94 118 CYS A N 1
ATOM 943 C CA . CYS A 1 118 ? 2.380 -0.180 -4.719 1.00 91.94 118 CYS A CA 1
ATOM 944 C C . CYS A 1 118 ? 0.939 -0.541 -5.071 1.00 91.94 118 CYS A C 1
ATOM 946 O O . CYS A 1 118 ? 0.668 -1.622 -5.587 1.00 91.94 118 CYS A O 1
ATOM 948 N N . HIS A 1 119 ? 0.018 0.386 -4.832 1.00 89.75 119 HIS A N 1
ATOM 949 C CA . HIS A 1 119 ? -1.368 0.241 -5.256 1.00 89.75 119 HIS A CA 1
ATOM 950 C C . HIS A 1 119 ? -1.505 0.408 -6.770 1.00 89.75 119 HIS A C 1
ATOM 952 O O . HIS A 1 119 ? -1.092 1.427 -7.336 1.00 89.75 119 HIS A O 1
ATOM 958 N N . ILE A 1 120 ? -2.130 -0.575 -7.417 1.00 91.06 120 ILE A N 1
ATOM 959 C CA . ILE A 1 120 ? -2.254 -0.645 -8.874 1.00 91.06 120 ILE A CA 1
ATOM 960 C C . ILE A 1 120 ? -3.614 -0.129 -9.329 1.00 91.06 120 ILE A C 1
ATOM 962 O O . ILE A 1 120 ? -3.681 0.785 -10.153 1.00 91.06 120 ILE A O 1
ATOM 966 N N . ASP A 1 121 ? -4.690 -0.668 -8.777 1.00 88.38 121 ASP A N 1
ATOM 967 C CA . ASP A 1 121 ? -6.076 -0.301 -9.068 1.00 88.38 121 ASP A CA 1
ATOM 968 C C . ASP A 1 121 ? -6.943 -0.539 -7.823 1.00 88.38 121 ASP A C 1
ATOM 970 O O . ASP A 1 121 ? -6.396 -0.813 -6.763 1.00 88.38 121 ASP A O 1
ATOM 974 N N . PHE A 1 122 ? -8.265 -0.387 -7.946 1.00 84.31 122 PHE A N 1
ATOM 975 C CA . PHE A 1 122 ? -9.214 -0.418 -6.825 1.00 84.31 122 PHE A CA 1
ATOM 976 C C . PHE A 1 122 ? -9.052 -1.643 -5.903 1.00 84.31 122 PHE A C 1
ATOM 978 O O . PHE A 1 122 ? -9.109 -1.473 -4.684 1.00 84.31 122 PHE A O 1
ATOM 985 N N . ASP A 1 123 ? -8.735 -2.809 -6.480 1.00 89.12 123 ASP A N 1
ATOM 986 C CA . ASP A 1 123 ? -8.669 -4.095 -5.772 1.00 89.12 123 ASP A CA 1
ATOM 987 C C . ASP A 1 123 ? -7.287 -4.740 -5.777 1.00 89.12 123 ASP A C 1
ATOM 989 O O . ASP A 1 123 ? -7.098 -5.791 -5.164 1.00 89.12 123 ASP A O 1
ATOM 993 N N . THR A 1 124 ? -6.319 -4.154 -6.486 1.00 90.94 124 THR A N 1
ATOM 994 C CA . THR A 1 124 ? -5.026 -4.795 -6.747 1.00 90.94 124 THR A CA 1
ATOM 995 C C . THR A 1 124 ? -3.870 -4.041 -6.109 1.00 90.94 124 THR A C 1
ATOM 997 O O . THR A 1 124 ? -3.622 -2.861 -6.388 1.00 90.94 124 THR A O 1
ATOM 1000 N N . MET A 1 125 ? -3.073 -4.774 -5.336 1.00 92.25 125 MET A N 1
ATOM 1001 C CA . MET A 1 125 ? -1.796 -4.338 -4.784 1.00 92.25 125 MET A CA 1
ATOM 1002 C C . MET A 1 125 ? -0.653 -5.117 -5.432 1.00 92.25 125 MET A C 1
ATOM 1004 O O . MET A 1 125 ? -0.696 -6.340 -5.541 1.00 92.25 125 MET A O 1
ATOM 1008 N N . ALA A 1 126 ? 0.401 -4.413 -5.831 1.00 94.69 126 ALA A N 1
ATOM 1009 C CA . ALA A 1 126 ? 1.681 -5.022 -6.158 1.00 94.69 126 ALA A CA 1
ATOM 1010 C C . ALA A 1 126 ? 2.580 -5.023 -4.920 1.00 94.69 126 ALA A C 1
ATOM 1012 O O . ALA A 1 126 ? 2.685 -4.013 -4.219 1.00 94.69 126 ALA A O 1
ATOM 1013 N N . GLY A 1 127 ? 3.258 -6.138 -4.679 1.00 94.06 127 GLY A N 1
ATOM 1014 C CA . GLY A 1 127 ? 4.233 -6.308 -3.612 1.00 94.06 127 GLY A CA 1
ATOM 1015 C C . GLY A 1 127 ? 5.543 -6.850 -4.165 1.00 94.06 127 GLY A C 1
ATOM 1016 O O . GLY A 1 127 ? 5.548 -7.764 -4.982 1.00 94.06 127 GLY A O 1
ATOM 1017 N N . ALA A 1 128 ? 6.657 -6.293 -3.723 1.00 95.38 128 ALA A N 1
ATOM 1018 C CA . ALA A 1 128 ? 7.993 -6.810 -3.960 1.00 95.38 128 ALA A CA 1
ATOM 1019 C C . ALA A 1 128 ? 8.545 -7.405 -2.669 1.00 95.38 128 ALA A C 1
ATOM 1021 O O . ALA A 1 128 ? 8.342 -6.808 -1.615 1.00 95.38 128 ALA A O 1
ATOM 1022 N N . ASP A 1 129 ? 9.259 -8.527 -2.742 1.00 93.38 129 ASP A N 1
ATOM 1023 C CA . ASP A 1 129 ? 9.831 -9.189 -1.570 1.00 93.38 129 ASP A CA 1
ATOM 1024 C C . ASP A 1 129 ? 11.369 -9.181 -1.526 1.00 93.38 129 ASP A C 1
ATOM 1026 O O . ASP A 1 129 ? 12.079 -8.902 -2.500 1.00 93.38 129 ASP A O 1
ATOM 1030 N N . LYS A 1 130 ? 11.898 -9.543 -0.353 1.00 91.56 130 LYS A N 1
ATOM 1031 C CA . LYS A 1 130 ? 13.339 -9.661 -0.083 1.00 91.56 130 LYS A CA 1
ATOM 1032 C C . LYS A 1 130 ? 14.051 -10.716 -0.940 1.00 91.56 130 LYS A C 1
ATOM 1034 O O . LYS A 1 130 ? 15.278 -10.717 -1.001 1.00 91.56 130 LYS A O 1
ATOM 1039 N N . PHE A 1 131 ? 13.321 -11.619 -1.583 1.00 93.62 131 PHE A N 1
ATOM 1040 C CA . PHE A 1 131 ? 13.880 -12.670 -2.432 1.00 93.62 131 PHE A CA 1
ATOM 1041 C C . PHE A 1 131 ? 13.906 -12.269 -3.911 1.00 93.62 131 PHE A C 1
ATOM 1043 O O . PHE A 1 131 ? 14.313 -13.068 -4.752 1.00 93.62 131 PHE A O 1
ATOM 1050 N N . GLY A 1 132 ? 13.524 -11.030 -4.230 1.00 93.56 132 GLY A N 1
ATOM 1051 C CA . GLY A 1 132 ? 13.537 -10.503 -5.589 1.00 93.56 132 GLY A CA 1
ATOM 1052 C C . GLY A 1 132 ? 12.323 -10.920 -6.410 1.00 93.56 132 GLY A C 1
ATOM 1053 O O . GLY A 1 132 ? 12.399 -10.945 -7.640 1.00 93.56 132 GLY A O 1
ATOM 1054 N N . ASN A 1 133 ? 11.210 -11.260 -5.760 1.00 95.00 133 ASN A N 1
ATOM 1055 C CA . ASN A 1 133 ? 9.939 -11.482 -6.437 1.00 95.00 133 ASN A CA 1
ATOM 1056 C C . ASN A 1 133 ? 9.108 -10.200 -6.458 1.00 95.00 133 ASN A C 1
ATOM 1058 O O . ASN A 1 133 ? 9.129 -9.418 -5.510 1.00 95.00 133 ASN A O 1
ATOM 1062 N N . ILE A 1 134 ? 8.334 -10.025 -7.525 1.00 96.19 134 ILE A N 1
ATOM 1063 C CA . ILE A 1 134 ? 7.211 -9.094 -7.603 1.00 96.19 134 ILE A CA 1
ATOM 1064 C C . ILE A 1 134 ? 5.945 -9.938 -7.745 1.00 96.19 134 ILE A C 1
ATOM 1066 O O . ILE A 1 134 ? 5.854 -10.783 -8.636 1.00 96.19 134 ILE A O 1
ATOM 1070 N N . CYS A 1 135 ? 4.974 -9.701 -6.876 1.00 95.00 135 CYS A N 1
ATOM 1071 C CA . CYS A 1 135 ? 3.670 -10.343 -6.872 1.00 95.00 135 CYS A CA 1
ATOM 1072 C C . CYS A 1 135 ? 2.560 -9.298 -7.007 1.00 95.00 135 CYS A C 1
ATOM 1074 O O . CYS A 1 135 ? 2.726 -8.140 -6.619 1.00 95.00 135 CYS A O 1
ATOM 1076 N N . PHE A 1 136 ? 1.427 -9.712 -7.558 1.00 94.94 136 PHE A N 1
ATOM 1077 C CA . PHE A 1 136 ? 0.209 -8.915 -7.615 1.00 94.94 136 PHE A CA 1
ATOM 1078 C C . PHE A 1 136 ? -0.886 -9.681 -6.894 1.00 94.94 136 PHE A C 1
ATOM 1080 O O . PHE A 1 136 ? -1.254 -10.778 -7.319 1.00 94.94 136 PHE A O 1
ATOM 1087 N N . VAL A 1 137 ? -1.409 -9.095 -5.823 1.00 93.62 137 VAL A N 1
ATOM 1088 C CA . VAL A 1 137 ? -2.570 -9.618 -5.105 1.00 93.62 137 VAL A CA 1
ATOM 1089 C C . VAL A 1 137 ? -3.790 -8.780 -5.386 1.00 93.62 137 VAL A C 1
ATOM 1091 O O . VAL A 1 137 ? -3.714 -7.551 -5.410 1.00 93.62 137 VAL A O 1
ATOM 1094 N N . ARG A 1 138 ? -4.906 -9.462 -5.603 1.00 92.81 138 ARG A N 1
ATOM 1095 C CA . ARG A 1 138 ? -6.191 -8.866 -5.925 1.00 92.81 138 ARG A CA 1
ATOM 1096 C C . ARG A 1 138 ? -7.258 -9.399 -4.981 1.00 92.81 138 ARG A C 1
ATOM 1098 O O . ARG A 1 138 ? -7.258 -10.581 -4.650 1.00 92.81 138 ARG A O 1
ATOM 1105 N N . LEU A 1 139 ? -8.159 -8.528 -4.551 1.00 91.50 139 LEU A N 1
ATOM 1106 C CA . LEU A 1 139 ? -9.348 -8.950 -3.823 1.00 91.50 139 LEU A CA 1
ATOM 1107 C C . LEU A 1 139 ? -10.281 -9.768 -4.745 1.00 91.50 139 LEU A C 1
ATOM 1109 O O . LEU A 1 139 ? -10.477 -9.359 -5.892 1.00 91.50 139 LEU A O 1
ATOM 1113 N N . PRO A 1 140 ? -10.856 -10.897 -4.288 1.00 91.69 140 PRO A N 1
ATOM 1114 C CA . PRO A 1 140 ? -11.858 -11.633 -5.055 1.00 91.69 140 PRO A CA 1
ATOM 1115 C C . PRO A 1 140 ? -13.008 -10.729 -5.517 1.00 91.69 140 PRO A C 1
ATOM 1117 O O . PRO A 1 140 ? -13.425 -9.825 -4.791 1.00 91.69 140 PRO A O 1
ATOM 1120 N N . GLN A 1 141 ? -13.507 -10.964 -6.735 1.00 89.94 141 GLN A N 1
ATOM 1121 C CA . GLN A 1 141 ? -14.491 -10.075 -7.364 1.00 89.94 141 GLN A CA 1
ATOM 1122 C C . GLN A 1 141 ? -15.808 -10.011 -6.584 1.00 89.94 141 GLN A C 1
ATOM 1124 O O . GLN A 1 141 ? -16.388 -8.945 -6.475 1.00 89.94 141 GLN A O 1
ATOM 1129 N N . ASP A 1 142 ? -16.254 -11.126 -6.011 1.00 89.38 142 ASP A N 1
ATOM 1130 C CA . ASP A 1 142 ? -17.445 -11.192 -5.162 1.00 89.38 142 ASP A CA 1
ATOM 1131 C C . ASP A 1 142 ? -17.316 -10.301 -3.920 1.00 89.38 142 ASP A C 1
ATOM 1133 O O . ASP A 1 142 ? -18.229 -9.539 -3.611 1.00 89.38 142 ASP A O 1
ATOM 1137 N N . VAL A 1 143 ? -16.159 -10.328 -3.255 1.00 87.44 143 VAL A N 1
ATOM 1138 C CA . VAL A 1 143 ? -15.893 -9.467 -2.092 1.00 87.44 143 VAL A CA 1
ATOM 1139 C C . VAL A 1 143 ? 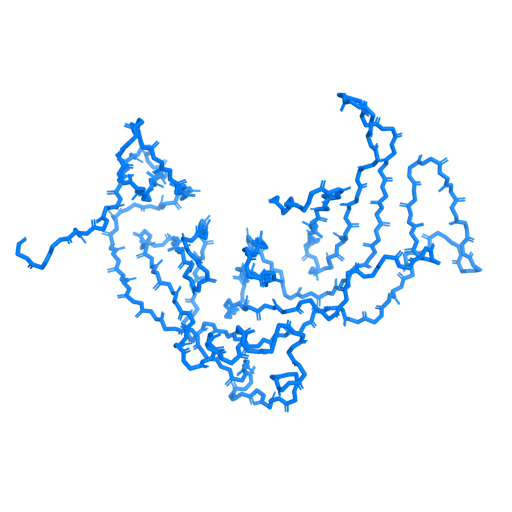-15.769 -8.000 -2.514 1.00 87.44 143 VAL A C 1
ATOM 1141 O O . VAL A 1 143 ? -16.228 -7.114 -1.794 1.00 87.44 143 VAL A O 1
ATOM 1144 N N . SER A 1 144 ? -15.173 -7.728 -3.678 1.00 87.69 144 SER A N 1
ATOM 1145 C CA . SER A 1 144 ? -15.100 -6.373 -4.239 1.00 87.69 144 SER A CA 1
ATOM 1146 C C . SER A 1 144 ? -16.490 -5.810 -4.560 1.00 87.69 144 SER A C 1
ATOM 1148 O O . SER A 1 144 ? -16.825 -4.714 -4.110 1.00 87.69 144 SER A O 1
ATOM 1150 N N . ASP A 1 145 ? -17.340 -6.585 -5.237 1.00 87.50 145 ASP A N 1
ATOM 1151 C CA . ASP A 1 145 ? -18.705 -6.183 -5.593 1.00 87.50 145 ASP A CA 1
ATOM 1152 C C . ASP A 1 145 ? -19.535 -5.874 -4.330 1.00 87.50 145 ASP A C 1
ATOM 1154 O O . ASP A 1 145 ? -20.221 -4.853 -4.255 1.00 87.50 145 ASP A O 1
ATOM 1158 N N . GLU A 1 146 ? -19.428 -6.706 -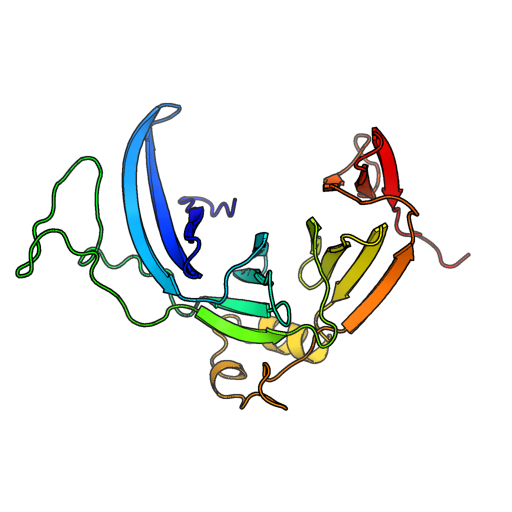3.286 1.00 83.81 146 GLU A N 1
ATOM 1159 C CA . GLU A 1 146 ? -20.102 -6.462 -2.003 1.00 83.81 146 GLU A CA 1
ATOM 1160 C C . GLU A 1 146 ? -19.639 -5.173 -1.317 1.00 83.81 146 GLU A C 1
ATOM 1162 O O . GLU A 1 146 ? -20.430 -4.479 -0.670 1.00 83.81 146 GLU A O 1
ATOM 1167 N N . ILE A 1 147 ? -18.357 -4.852 -1.451 1.00 80.12 147 ILE A N 1
ATOM 1168 C CA . ILE A 1 147 ? -17.762 -3.633 -0.918 1.00 80.12 147 ILE A CA 1
ATOM 1169 C C . ILE A 1 147 ? -18.231 -2.394 -1.682 1.00 80.12 147 ILE A C 1
ATOM 1171 O O . ILE A 1 147 ? -18.476 -1.355 -1.060 1.00 80.12 147 ILE A O 1
ATOM 1175 N N . GLU A 1 148 ? -18.331 -2.481 -3.007 1.00 82.00 148 GLU A N 1
ATOM 1176 C CA . GLU A 1 148 ? -18.868 -1.399 -3.831 1.00 82.00 148 GLU A CA 1
ATOM 1177 C C . GLU A 1 148 ? -20.339 -1.125 -3.486 1.00 82.00 148 GLU A C 1
ATOM 1179 O O . GLU A 1 148 ? -20.738 0.038 -3.364 1.00 82.00 148 GLU A O 1
ATOM 1184 N N . ASP A 1 149 ? -21.120 -2.183 -3.254 1.00 82.81 149 ASP A N 1
ATOM 1185 C CA . ASP A 1 149 ? -22.531 -2.108 -2.866 1.00 82.81 149 ASP A CA 1
ATOM 1186 C C . ASP A 1 149 ? -22.743 -1.601 -1.427 1.00 82.81 149 ASP A C 1
ATOM 1188 O O . ASP A 1 149 ? -23.731 -0.912 -1.146 1.00 82.81 149 ASP A O 1
ATOM 1192 N N . ASP A 1 150 ? -21.838 -1.931 -0.499 1.00 77.94 150 ASP A N 1
ATOM 1193 C CA . ASP A 1 150 ? -21.866 -1.496 0.904 1.00 77.94 150 ASP A CA 1
ATOM 1194 C C . ASP A 1 150 ? -20.538 -0.834 1.340 1.00 77.94 150 ASP A C 1
ATOM 1196 O O . ASP A 1 150 ? -19.737 -1.409 2.098 1.00 77.94 150 ASP A O 1
ATOM 1200 N N . PRO A 1 151 ? -20.314 0.440 0.954 1.00 67.94 151 PRO A N 1
ATOM 1201 C CA . PRO A 1 151 ? -19.106 1.171 1.317 1.00 67.94 151 PRO A CA 1
ATOM 1202 C C . PRO A 1 151 ? -18.953 1.379 2.826 1.00 67.94 151 PRO A C 1
ATOM 1204 O O . PRO A 1 151 ? -17.828 1.542 3.295 1.00 67.94 151 PRO A O 1
ATOM 1207 N N . THR A 1 152 ? -20.033 1.320 3.618 1.00 66.88 152 THR A N 1
ATOM 1208 C CA . THR A 1 152 ? -19.960 1.398 5.091 1.00 66.88 152 THR A CA 1
ATOM 1209 C C . THR A 1 152 ? -19.627 0.047 5.725 1.00 66.88 152 THR A C 1
ATOM 1211 O O . THR A 1 152 ? -19.090 0.006 6.829 1.00 66.88 152 THR A O 1
ATOM 1214 N N . GLY A 1 153 ? -19.798 -1.061 4.995 1.00 63.62 153 GLY A N 1
ATOM 1215 C CA . GLY A 1 153 ? -19.338 -2.401 5.377 1.00 63.62 153 GLY A CA 1
ATOM 1216 C C . GLY A 1 153 ? -20.142 -3.015 6.500 1.00 63.62 153 GLY A C 1
ATOM 1217 O O . GLY A 1 153 ? -19.615 -3.853 7.228 1.00 63.62 153 GLY A O 1
ATOM 1218 N N . GLY A 1 154 ? -21.397 -2.595 6.654 1.00 66.94 154 GLY A N 1
ATOM 1219 C CA . GLY A 1 154 ? -22.293 -3.135 7.667 1.00 66.94 154 GLY A CA 1
ATOM 1220 C C . GLY A 1 154 ? -22.478 -4.645 7.528 1.00 66.94 154 GLY A C 1
ATOM 1221 O O . GLY A 1 154 ? -22.615 -5.323 8.544 1.00 66.94 154 GLY A O 1
ATOM 1222 N N . LYS A 1 155 ? -22.432 -5.178 6.301 1.00 66.62 155 LYS A N 1
ATOM 1223 C CA . LYS A 1 155 ? -22.509 -6.626 6.040 1.00 66.62 155 LYS A CA 1
ATOM 1224 C C . LYS A 1 155 ? -21.224 -7.369 6.414 1.00 66.62 155 LYS A C 1
ATOM 1226 O O . LYS A 1 155 ? -21.284 -8.340 7.160 1.00 66.62 155 LYS A O 1
ATOM 1231 N N . ILE A 1 156 ? -20.075 -6.870 5.958 1.00 65.62 156 ILE A N 1
ATOM 1232 C CA . ILE A 1 156 ? -18.768 -7.532 6.118 1.00 65.62 156 ILE A CA 1
ATOM 1233 C C . ILE A 1 156 ? -18.271 -7.456 7.572 1.00 65.62 156 ILE A C 1
ATOM 1235 O O . ILE A 1 156 ? -17.634 -8.383 8.058 1.00 65.62 156 ILE A O 1
ATOM 1239 N N . LYS A 1 157 ? -18.637 -6.401 8.319 1.00 62.75 157 LYS A N 1
ATOM 1240 C CA . LYS A 1 157 ? -18.253 -6.185 9.731 1.00 62.75 157 LYS A CA 1
ATOM 1241 C C . LYS A 1 157 ? -18.568 -7.370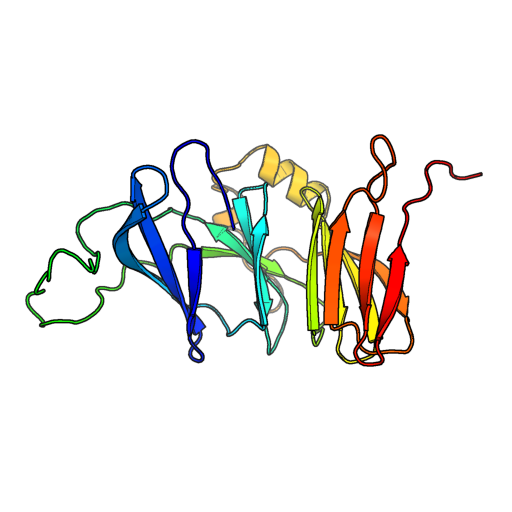 10.658 1.00 62.75 157 LYS A C 1
ATOM 1243 O O . LYS A 1 157 ? -17.925 -7.516 11.695 1.00 62.75 157 LYS A O 1
ATOM 1248 N N . TRP A 1 158 ? -19.556 -8.196 10.313 1.00 61.28 158 TRP A N 1
ATOM 1249 C CA . TRP A 1 158 ? -20.004 -9.322 11.138 1.00 61.28 158 TRP A CA 1
ATOM 1250 C C . TRP A 1 158 ? -19.526 -10.687 10.646 1.00 61.28 158 TRP A C 1
ATOM 1252 O O . TRP A 1 158 ? -19.875 -11.706 11.249 1.00 61.28 158 TRP A O 1
ATOM 1262 N N . GLU A 1 159 ? -18.730 -10.734 9.581 1.00 69.44 159 GLU A N 1
ATOM 1263 C CA . GLU A 1 159 ? -18.182 -11.993 9.100 1.00 69.44 159 GLU A CA 1
ATOM 1264 C C . GLU A 1 159 ? -17.108 -12.510 10.057 1.00 69.44 159 GLU A C 1
ATOM 1266 O O . GLU A 1 159 ? -16.166 -11.808 10.436 1.00 69.44 159 GLU A O 1
ATOM 1271 N N . GLN A 1 160 ? -17.265 -13.765 10.482 1.00 65.00 160 GLN A N 1
ATOM 1272 C CA . GLN A 1 160 ? -16.263 -14.423 11.308 1.00 65.00 160 GLN A CA 1
ATOM 1273 C C . GLN A 1 160 ? -15.047 -14.785 10.459 1.00 65.00 160 GLN A C 1
ATOM 1275 O O . GLN A 1 160 ? -15.171 -15.427 9.414 1.00 65.00 160 GLN A O 1
ATOM 1280 N N . GLY A 1 161 ? -13.868 -14.414 10.960 1.00 65.88 161 GLY A N 1
ATOM 1281 C CA . GLY A 1 161 ? -12.591 -14.794 10.373 1.00 65.88 161 GLY A CA 1
ATOM 1282 C C . GLY A 1 161 ? -12.463 -16.306 10.190 1.00 65.88 161 GLY A C 1
ATOM 1283 O O . GLY A 1 161 ? -12.928 -17.097 11.020 1.00 65.88 161 GLY A O 1
ATOM 1284 N N . LYS A 1 162 ? -11.820 -16.725 9.099 1.00 63.97 162 LYS A N 1
ATOM 1285 C CA . LYS A 1 162 ? -11.519 -18.138 8.838 1.00 63.97 162 LYS A CA 1
ATOM 1286 C C . LYS A 1 162 ? -10.085 -18.429 9.273 1.00 63.97 162 LYS A C 1
ATOM 1288 O O . LYS A 1 162 ? -9.187 -17.642 9.021 1.00 63.97 162 LYS A O 1
ATOM 1293 N N . LEU A 1 163 ? -9.857 -19.579 9.916 1.00 61.94 163 LEU A N 1
ATOM 1294 C CA . LEU A 1 163 ? -8.512 -20.093 10.237 1.00 61.94 163 LEU A CA 1
ATOM 1295 C C . LEU A 1 163 ? -7.580 -19.096 10.970 1.00 61.94 163 LEU A C 1
ATOM 1297 O O . LEU A 1 163 ? -6.406 -19.001 10.637 1.00 61.94 163 LEU A O 1
ATOM 1301 N N . ILE A 1 164 ? -8.075 -18.387 11.995 1.00 70.19 164 ILE A N 1
ATOM 1302 C CA . ILE A 1 164 ? -7.296 -17.380 12.763 1.00 70.19 164 ILE A CA 1
ATOM 1303 C C . ILE A 1 164 ? -6.890 -16.153 11.898 1.00 70.19 164 ILE A C 1
ATOM 1305 O O . ILE A 1 164 ? -6.141 -15.296 12.353 1.00 70.19 164 ILE A O 1
ATOM 1309 N N . GLY A 1 165 ? -7.417 -16.030 10.676 1.00 76.44 165 GLY A N 1
ATOM 1310 C CA . GLY A 1 165 ? -7.214 -14.900 9.766 1.00 76.44 165 GLY A CA 1
ATOM 1311 C C . GLY A 1 165 ? -8.478 -14.065 9.552 1.00 76.44 165 GLY A C 1
ATOM 1312 O O . GLY A 1 165 ? -9.442 -14.142 10.322 1.00 76.44 165 GLY A O 1
ATOM 1313 N N . ALA A 1 166 ? -8.468 -13.259 8.493 1.00 84.81 166 ALA A N 1
ATOM 1314 C CA . ALA A 1 166 ? -9.606 -12.439 8.089 1.00 84.81 166 ALA A CA 1
ATOM 1315 C C . ALA A 1 166 ? -10.739 -13.316 7.497 1.00 84.81 166 ALA A C 1
ATOM 1317 O O . ALA A 1 166 ? -10.557 -14.519 7.270 1.00 84.81 166 ALA A O 1
ATOM 1318 N N . PRO A 1 167 ? -11.958 -12.782 7.289 1.00 85.62 167 PRO A N 1
ATOM 1319 C CA . PRO A 1 167 ? -13.041 -13.574 6.693 1.00 85.62 167 PRO A CA 1
ATOM 1320 C C . PRO A 1 167 ? -12.775 -13.948 5.223 1.00 85.62 167 PRO A C 1
ATOM 1322 O O . PRO A 1 167 ? -13.213 -15.017 4.772 1.00 85.62 167 PRO A O 1
ATOM 1325 N N . ASN A 1 168 ? -12.005 -13.116 4.513 1.00 89.12 168 ASN A N 1
ATOM 1326 C CA . ASN A 1 168 ? -11.693 -13.251 3.091 1.00 89.12 168 ASN A CA 1
ATOM 1327 C C . ASN A 1 168 ? -10.179 -13.315 2.848 1.00 89.12 168 ASN A C 1
ATOM 1329 O O . ASN A 1 168 ? -9.407 -12.746 3.608 1.00 89.12 168 ASN A O 1
ATOM 1333 N N . ASN A 1 169 ? -9.754 -13.979 1.770 1.00 90.81 169 ASN A N 1
ATOM 1334 C CA . ASN A 1 169 ? -8.349 -14.007 1.355 1.00 90.81 169 ASN A CA 1
ATOM 1335 C C . ASN A 1 169 ? -8.178 -13.263 0.031 1.00 90.81 169 ASN A C 1
ATOM 1337 O O . ASN A 1 169 ? -9.038 -13.372 -0.842 1.00 90.81 169 ASN A O 1
ATOM 1341 N N . VAL A 1 170 ? -7.060 -12.562 -0.145 1.00 91.44 170 VAL A N 1
ATOM 1342 C CA . VAL A 1 170 ? -6.662 -12.038 -1.459 1.00 91.44 170 VAL A CA 1
ATOM 1343 C C . VAL A 1 170 ? -6.083 -13.145 -2.344 1.00 91.44 170 VAL A C 1
ATOM 1345 O O . VAL A 1 170 ? -5.467 -14.097 -1.862 1.00 91.44 170 VAL A O 1
ATOM 1348 N N . GLU A 1 171 ? -6.254 -13.004 -3.655 1.00 92.81 171 GLU A N 1
ATOM 1349 C CA . GLU A 1 171 ? -5.756 -13.936 -4.665 1.00 92.81 171 GLU A CA 1
ATOM 1350 C C . GLU A 1 171 ? -4.473 -13.413 -5.313 1.00 92.81 171 GLU A C 1
ATOM 1352 O O . GLU A 1 171 ? -4.388 -12.254 -5.724 1.00 92.81 171 GLU A O 1
ATOM 1357 N N . GLU A 1 172 ? -3.467 -14.276 -5.457 1.00 92.88 172 GLU A N 1
ATOM 1358 C CA . GLU A 1 172 ? -2.292 -13.970 -6.271 1.00 92.88 172 GLU A CA 1
ATOM 1359 C C . GLU A 1 172 ? -2.626 -14.132 -7.759 1.00 92.88 172 GLU A C 1
ATOM 1361 O O . GLU A 1 172 ? -2.961 -15.218 -8.225 1.00 92.88 172 GLU A O 1
ATOM 1366 N N . THR A 1 173 ? -2.500 -13.045 -8.518 1.00 93.00 173 THR A N 1
ATOM 1367 C CA . THR A 1 173 ? -2.789 -13.027 -9.962 1.00 93.00 173 THR A CA 1
ATOM 1368 C C . THR A 1 173 ? -1.538 -13.200 -10.814 1.00 93.00 173 THR A C 1
ATOM 1370 O O . THR A 1 173 ? -1.589 -13.801 -11.887 1.00 93.00 173 THR A O 1
ATOM 1373 N N . VAL A 1 174 ? -0.407 -12.661 -10.355 1.00 93.19 174 VAL A N 1
ATOM 1374 C CA . VAL A 1 174 ? 0.876 -12.692 -11.062 1.00 93.19 174 VAL A CA 1
ATOM 1375 C C . VAL A 1 174 ? 2.003 -12.817 -10.046 1.00 93.19 174 VAL A C 1
ATOM 1377 O O . VAL A 1 174 ? 2.023 -12.081 -9.060 1.00 93.19 174 VAL A O 1
ATOM 1380 N N . GLN A 1 175 ? 2.984 -13.666 -10.349 1.00 93.81 175 GLN A N 1
ATOM 1381 C CA . GLN A 1 175 ? 4.278 -13.708 -9.675 1.00 93.81 175 GLN A CA 1
ATOM 1382 C C . GLN A 1 175 ? 5.403 -13.701 -10.716 1.00 93.81 175 GLN A C 1
ATOM 1384 O O . GLN A 1 175 ? 5.390 -14.468 -11.679 1.00 93.81 175 GLN A O 1
ATOM 1389 N N . PHE A 1 176 ? 6.390 -12.831 -10.520 1.00 95.75 176 PHE A N 1
ATOM 1390 C CA . PHE A 1 176 ? 7.551 -12.697 -11.392 1.00 95.75 176 PHE A CA 1
ATOM 1391 C C . PHE A 1 176 ? 8.835 -12.581 -10.570 1.00 95.75 176 PHE A C 1
ATOM 1393 O O . PHE A 1 176 ? 8.903 -11.799 -9.625 1.00 95.75 176 PHE A O 1
ATOM 1400 N N . HIS A 1 177 ? 9.868 -13.334 -10.944 1.00 96.69 177 HIS A N 1
ATOM 1401 C CA . HIS A 1 177 ? 11.169 -13.291 -10.282 1.00 96.69 177 HIS A CA 1
ATOM 1402 C C . HIS A 1 177 ? 12.129 -12.376 -11.049 1.00 96.69 177 HIS A C 1
ATOM 1404 O O . HIS A 1 177 ? 12.533 -12.688 -12.168 1.00 96.69 177 HIS A O 1
ATOM 1410 N N . VAL A 1 178 ? 12.499 -11.251 -10.438 1.00 95.81 178 VAL A N 1
ATOM 1411 C CA . VAL A 1 178 ? 13.425 -10.260 -11.011 1.00 95.81 178 VAL A CA 1
ATOM 1412 C C . VAL A 1 178 ? 14.876 -10.738 -10.922 1.00 95.81 178 VAL A C 1
ATOM 1414 O O . VAL A 1 178 ? 15.677 -10.422 -11.798 1.00 95.81 178 VAL A O 1
ATOM 1417 N N . GLY A 1 179 ? 15.219 -11.502 -9.880 1.00 93.00 179 GLY A N 1
ATOM 1418 C CA . GLY A 1 179 ? 16.590 -11.957 -9.615 1.00 93.00 179 GLY A CA 1
ATOM 1419 C C . GLY A 1 179 ? 17.450 -10.978 -8.807 1.00 93.00 179 GLY A C 1
ATOM 1420 O O . GLY A 1 179 ? 18.615 -11.266 -8.551 1.00 93.00 179 GLY A O 1
ATOM 1421 N N . ASP A 1 180 ? 16.884 -9.846 -8.382 1.00 95.44 180 ASP A N 1
ATOM 1422 C CA . ASP A 1 180 ? 17.496 -8.897 -7.447 1.00 95.44 180 ASP A CA 1
ATOM 1423 C C . ASP A 1 180 ? 16.418 -8.298 -6.533 1.00 95.44 180 ASP A C 1
ATOM 1425 O O . ASP A 1 180 ? 15.239 -8.251 -6.893 1.00 95.44 180 ASP A O 1
ATOM 1429 N N . VAL A 1 181 ? 16.816 -7.844 -5.347 1.00 96.31 181 VAL A N 1
ATOM 1430 C CA . VAL A 1 181 ? 15.904 -7.300 -4.340 1.00 96.31 181 VAL A CA 1
ATOM 1431 C C . VAL A 1 181 ? 15.354 -5.967 -4.821 1.00 96.31 181 VAL A C 1
ATOM 1433 O O . VAL A 1 181 ? 16.092 -4.995 -4.989 1.00 96.31 181 VAL A O 1
ATOM 1436 N N . VAL A 1 182 ? 14.043 -5.911 -5.021 1.00 96.81 182 VAL A N 1
ATOM 1437 C CA . VAL A 1 182 ? 13.341 -4.695 -5.433 1.00 96.81 182 VAL A CA 1
ATOM 1438 C C . VAL A 1 182 ? 13.152 -3.788 -4.216 1.00 96.81 182 VAL A C 1
ATOM 1440 O O . VAL A 1 182 ? 12.702 -4.235 -3.164 1.00 96.81 182 VAL A O 1
ATOM 1443 N N . THR A 1 183 ? 13.511 -2.513 -4.342 1.00 93.94 183 THR A N 1
ATOM 1444 C CA . THR A 1 183 ? 13.487 -1.518 -3.252 1.00 93.94 183 THR A CA 1
ATOM 1445 C C . THR A 1 183 ? 12.398 -0.473 -3.421 1.00 93.94 183 THR A C 1
ATOM 1447 O O . THR A 1 183 ? 12.007 0.170 -2.450 1.00 93.94 183 THR A O 1
ATOM 1450 N N . CYS A 1 184 ? 11.892 -0.290 -4.638 1.00 93.94 184 CYS A N 1
ATOM 1451 C CA . CYS A 1 184 ? 10.786 0.612 -4.904 1.00 93.94 184 CYS A CA 1
ATOM 1452 C C . CYS A 1 184 ? 9.904 0.081 -6.031 1.00 93.94 184 CYS A C 1
ATOM 1454 O O . CYS A 1 184 ? 10.381 -0.526 -6.990 1.00 93.94 184 CYS A O 1
ATOM 1456 N N . LEU A 1 185 ? 8.607 0.345 -5.900 1.00 95.62 185 LEU A N 1
ATOM 1457 C CA . LEU A 1 185 ? 7.586 0.104 -6.908 1.00 95.62 185 LEU A CA 1
ATOM 1458 C C . LEU A 1 185 ? 6.825 1.412 -7.113 1.00 95.62 185 LEU A C 1
ATOM 1460 O O . LEU A 1 185 ? 6.371 2.025 -6.147 1.00 95.62 185 LEU A O 1
ATOM 1464 N N . GLN A 1 186 ? 6.679 1.844 -8.359 1.00 94.62 186 GLN A N 1
ATOM 1465 C CA . GLN A 1 186 ? 5.978 3.076 -8.690 1.00 94.62 186 GLN A CA 1
ATOM 1466 C C . GLN A 1 186 ? 5.162 2.912 -9.966 1.00 94.62 186 GLN A C 1
ATOM 1468 O O . GLN A 1 186 ? 5.700 2.745 -11.060 1.00 94.62 186 GLN A O 1
ATOM 1473 N N . LYS A 1 187 ? 3.842 3.022 -9.829 1.00 93.44 187 LYS A N 1
ATOM 1474 C CA . LYS A 1 187 ? 2.934 3.125 -10.966 1.00 93.44 187 LYS A CA 1
ATOM 1475 C C . LYS A 1 187 ? 3.028 4.525 -11.578 1.00 93.44 187 LYS A C 1
ATOM 1477 O O . LYS A 1 187 ? 2.845 5.520 -10.876 1.00 93.44 187 LYS A O 1
ATOM 1482 N N . ALA A 1 188 ? 3.322 4.611 -12.873 1.00 91.50 188 ALA A N 1
ATOM 1483 C CA . ALA A 1 188 ? 3.454 5.885 -13.578 1.00 91.50 188 ALA A CA 1
ATOM 1484 C C . ALA A 1 188 ? 3.181 5.752 -15.084 1.00 91.50 188 ALA A C 1
ATOM 1486 O O . ALA A 1 188 ? 3.298 4.672 -15.659 1.00 91.50 188 ALA A O 1
ATOM 1487 N N . SER A 1 189 ? 2.870 6.880 -15.728 1.00 91.00 189 SER A N 1
ATOM 1488 C CA . SER A 1 189 ? 2.929 7.017 -17.188 1.00 91.00 189 SER A CA 1
ATOM 1489 C C . SER A 1 189 ? 4.282 7.607 -17.573 1.00 91.00 189 SER A C 1
ATOM 1491 O O . SER A 1 189 ? 4.627 8.696 -17.115 1.00 91.00 189 SER A O 1
ATOM 1493 N N . LEU A 1 190 ? 5.050 6.900 -18.402 1.00 87.25 190 LEU A N 1
ATOM 1494 C CA . LEU A 1 190 ? 6.397 7.327 -18.806 1.00 87.25 190 LEU A CA 1
ATOM 1495 C C . LEU A 1 190 ? 6.381 8.469 -19.827 1.00 87.25 190 LEU A C 1
ATOM 1497 O O . LEU A 1 190 ? 7.278 9.309 -19.838 1.00 87.25 190 LEU A O 1
ATOM 1501 N N . ILE A 1 191 ? 5.373 8.494 -20.697 1.00 89.25 191 ILE A N 1
ATOM 1502 C CA . ILE A 1 191 ? 5.223 9.486 -21.762 1.00 89.25 191 ILE A CA 1
ATOM 1503 C C . ILE A 1 191 ? 3.798 10.052 -21.666 1.00 89.25 191 ILE A C 1
ATOM 1505 O O . ILE A 1 191 ? 2.877 9.333 -21.260 1.00 89.25 191 ILE A O 1
ATOM 1509 N N . PRO A 1 192 ? 3.555 11.330 -22.009 1.00 86.44 192 PRO A N 1
ATOM 1510 C CA . PRO A 1 192 ? 2.190 11.817 -22.173 1.00 86.44 192 PRO A CA 1
ATOM 1511 C C . PRO A 1 192 ? 1.426 10.911 -23.146 1.00 86.44 192 PRO A C 1
ATOM 1513 O O . PRO A 1 192 ? 1.948 10.595 -24.211 1.00 86.44 192 PRO A O 1
ATOM 1516 N N . SER A 1 193 ? 0.203 10.502 -22.795 1.00 78.69 193 SER A N 1
ATOM 1517 C CA . SER A 1 193 ? -0.682 9.609 -23.575 1.00 78.69 193 SER A CA 1
ATOM 1518 C C . SER A 1 193 ? -0.275 8.131 -23.714 1.00 78.69 193 SER A C 1
ATOM 1520 O O . SER A 1 193 ? -0.990 7.383 -24.380 1.00 78.69 193 SER A O 1
ATOM 1522 N N . SER A 1 194 ? 0.804 7.672 -23.068 1.00 81.69 194 SER A N 1
ATOM 1523 C CA . SER A 1 194 ? 1.063 6.229 -22.946 1.00 81.69 194 SER A CA 1
ATOM 1524 C C . SER A 1 194 ? 0.164 5.581 -21.888 1.00 81.69 194 SER A C 1
ATOM 1526 O O . SER A 1 194 ? -0.335 6.258 -20.991 1.00 81.69 194 SER A O 1
ATOM 1528 N N . GLY A 1 195 ? -0.010 4.260 -21.966 1.00 84.88 195 GLY A N 1
ATOM 1529 C CA . GLY A 1 195 ? -0.586 3.490 -20.862 1.00 84.88 195 GLY A CA 1
ATOM 1530 C C . GLY A 1 195 ? 0.272 3.579 -19.594 1.00 84.88 195 GLY A C 1
ATOM 1531 O O . GLY A 1 195 ? 1.454 3.928 -19.644 1.00 84.88 195 GLY A O 1
ATOM 1532 N N . GLU A 1 196 ? -0.330 3.261 -18.450 1.00 91.31 196 GLU A N 1
ATOM 1533 C CA . GLU A 1 196 ? 0.385 3.192 -17.176 1.00 91.31 196 GLU A CA 1
ATOM 1534 C C . GLU A 1 196 ? 1.228 1.911 -17.106 1.00 91.31 196 GLU A C 1
ATOM 1536 O O . GLU A 1 196 ? 0.794 0.839 -17.531 1.00 91.31 196 GLU A O 1
ATOM 1541 N N . CYS A 1 197 ? 2.426 2.012 -16.536 1.00 93.19 197 CYS A N 1
ATOM 1542 C CA . CYS A 1 197 ? 3.289 0.872 -16.246 1.00 93.19 197 CYS A CA 1
ATOM 1543 C C . CYS A 1 197 ? 3.716 0.881 -14.779 1.00 93.19 197 CYS A C 1
ATOM 1545 O O . CYS A 1 197 ? 3.743 1.934 -14.130 1.00 93.19 197 CYS A O 1
ATOM 1547 N N . LEU A 1 198 ? 4.087 -0.289 -14.263 1.00 95.75 198 LEU A N 1
ATOM 1548 C CA . LEU A 1 198 ? 4.715 -0.399 -12.952 1.00 95.75 198 LEU A CA 1
ATOM 1549 C C . LEU A 1 198 ? 6.231 -0.367 -13.123 1.00 95.75 198 LEU A C 1
ATOM 1551 O O . LEU A 1 198 ? 6.811 -1.296 -13.676 1.00 95.75 198 LEU A O 1
ATOM 1555 N N . ILE A 1 199 ? 6.867 0.697 -12.652 1.00 96.38 199 ILE A N 1
ATOM 1556 C CA . ILE A 1 199 ? 8.321 0.857 -12.658 1.00 96.38 199 ILE A CA 1
ATOM 1557 C C . ILE A 1 199 ? 8.864 0.308 -11.343 1.00 96.38 199 ILE A C 1
ATOM 1559 O O . ILE A 1 199 ? 8.266 0.529 -10.288 1.00 96.38 199 ILE A O 1
ATOM 1563 N N . TYR A 1 200 ? 10.002 -0.377 -11.395 1.00 97.00 200 TYR A N 1
ATOM 1564 C CA . TYR A 1 200 ? 10.689 -0.863 -10.208 1.00 97.00 200 TYR A CA 1
ATOM 1565 C C . TYR A 1 200 ? 12.181 -0.544 -10.240 1.00 97.00 200 TYR A C 1
ATOM 1567 O O . TYR A 1 200 ? 12.801 -0.491 -11.305 1.00 97.00 200 TYR A O 1
ATOM 1575 N N . GLY A 1 201 ? 12.750 -0.345 -9.055 1.00 97.00 201 GLY A N 1
ATOM 1576 C CA . GLY A 1 201 ? 14.187 -0.219 -8.837 1.00 97.00 201 GLY A CA 1
ATOM 1577 C C . GLY A 1 201 ? 14.691 -1.298 -7.890 1.00 97.00 201 GLY A C 1
ATOM 1578 O O . GLY A 1 201 ? 13.944 -1.760 -7.027 1.00 97.00 201 GLY A O 1
ATOM 1579 N N . THR A 1 202 ? 15.942 -1.718 -8.059 1.00 97.38 202 THR A N 1
ATOM 1580 C CA . THR A 1 202 ? 16.555 -2.786 -7.256 1.00 97.38 202 THR A CA 1
ATOM 1581 C C . THR A 1 202 ? 17.735 -2.292 -6.421 1.00 97.38 202 THR A C 1
ATOM 1583 O O . THR A 1 202 ? 18.281 -1.212 -6.664 1.00 97.38 202 THR A O 1
ATOM 1586 N N . VAL A 1 203 ? 18.156 -3.090 -5.434 1.00 95.88 203 VAL A N 1
ATOM 1587 C CA . VAL A 1 203 ? 19.317 -2.797 -4.575 1.00 95.88 203 VAL A CA 1
ATOM 1588 C C . VAL A 1 203 ? 20.596 -2.623 -5.397 1.00 95.88 203 VAL A C 1
ATOM 1590 O O . VAL A 1 203 ? 21.373 -1.716 -5.106 1.00 95.88 203 VAL A O 1
ATOM 1593 N N . MET A 1 204 ? 20.813 -3.430 -6.442 1.00 95.75 204 MET A N 1
ATOM 1594 C CA . MET A 1 204 ? 22.007 -3.316 -7.293 1.00 95.75 204 MET A CA 1
ATOM 1595 C C . MET A 1 204 ? 21.901 -2.206 -8.350 1.00 95.75 204 MET A C 1
ATOM 1597 O O . MET A 1 204 ? 22.760 -2.101 -9.225 1.00 95.75 204 MET A O 1
ATOM 1601 N N . GLY A 1 205 ? 20.867 -1.364 -8.279 1.00 94.00 205 GLY A N 1
ATOM 1602 C CA . GLY A 1 205 ? 20.700 -0.201 -9.148 1.00 94.00 205 GLY A CA 1
ATOM 1603 C C . GLY A 1 205 ? 20.096 -0.509 -10.517 1.00 94.00 205 GLY A C 1
ATOM 1604 O O . GLY A 1 205 ? 20.167 0.337 -11.409 1.00 94.00 205 GLY A O 1
ATOM 1605 N N . SER A 1 206 ? 19.494 -1.687 -10.707 1.00 96.25 206 SER A N 1
ATOM 1606 C CA . SER A 1 206 ? 18.736 -1.969 -11.929 1.00 96.25 206 SER A CA 1
ATOM 1607 C C . SER A 1 206 ? 17.384 -1.261 -11.887 1.00 96.25 206 SER A C 1
ATOM 1609 O O . SER A 1 206 ? 16.750 -1.171 -10.835 1.00 96.25 206 SER A O 1
ATOM 1611 N N . LEU A 1 207 ? 16.933 -0.779 -13.044 1.00 96.56 207 LEU A N 1
ATOM 1612 C CA . LEU A 1 207 ? 15.586 -0.250 -13.248 1.00 96.56 207 LEU A CA 1
ATOM 1613 C C . LEU A 1 207 ? 14.860 -1.133 -14.258 1.00 96.56 207 LEU A C 1
ATOM 1615 O O . LEU A 1 207 ? 15.425 -1.479 -15.297 1.00 96.56 207 LEU A O 1
ATOM 1619 N N . GLY A 1 208 ? 13.608 -1.466 -13.974 1.00 95.56 208 GLY A N 1
ATOM 1620 C CA . GLY A 1 208 ? 12.752 -2.208 -14.890 1.00 95.56 208 GLY A CA 1
ATOM 1621 C C . GLY A 1 208 ? 11.322 -1.691 -14.888 1.00 95.56 208 GLY A C 1
ATOM 1622 O O . GLY A 1 208 ? 10.946 -0.843 -14.078 1.00 95.56 208 GLY A O 1
ATOM 1623 N N . ALA A 1 209 ? 10.525 -2.186 -15.831 1.00 94.88 209 ALA A N 1
ATOM 1624 C CA . ALA A 1 209 ? 9.116 -1.844 -15.947 1.00 94.88 209 ALA A CA 1
ATOM 1625 C C . ALA A 1 209 ? 8.290 -3.075 -16.329 1.00 94.88 209 ALA A C 1
ATOM 1627 O O . ALA A 1 209 ? 8.688 -3.852 -17.196 1.00 94.88 209 ALA A O 1
ATOM 1628 N N . LEU A 1 210 ? 7.128 -3.222 -15.698 1.00 94.69 210 LEU A N 1
ATOM 1629 C CA . LEU A 1 210 ? 6.103 -4.199 -16.046 1.00 94.69 210 LEU A CA 1
ATOM 1630 C C . LEU A 1 210 ? 4.965 -3.475 -16.770 1.00 94.69 210 LEU A C 1
ATOM 1632 O O . LEU A 1 210 ? 4.417 -2.490 -16.264 1.00 94.69 210 LEU A O 1
ATOM 1636 N N . LEU A 1 211 ? 4.630 -3.961 -17.964 1.00 92.06 211 LEU A N 1
ATOM 1637 C CA . LEU A 1 211 ? 3.557 -3.431 -18.798 1.00 92.06 211 LEU A CA 1
ATOM 1638 C C . LEU A 1 211 ? 2.470 -4.489 -18.958 1.00 92.06 211 LEU A C 1
ATOM 1640 O O . LEU A 1 211 ? 2.763 -5.647 -19.249 1.00 92.06 211 LEU A O 1
ATOM 1644 N N . ALA A 1 212 ? 1.216 -4.075 -18.798 1.00 89.31 212 ALA A N 1
ATOM 1645 C CA . ALA A 1 212 ? 0.079 -4.921 -19.120 1.00 89.31 212 ALA A CA 1
ATOM 1646 C C . ALA A 1 212 ? -0.073 -5.027 -20.643 1.00 89.31 212 ALA A C 1
ATOM 1648 O O . ALA A 1 212 ? -0.027 -4.018 -21.351 1.00 89.31 212 ALA A O 1
ATOM 1649 N N . PHE A 1 213 ? -0.275 -6.244 -21.147 1.00 88.38 213 PHE A N 1
ATOM 1650 C CA . PHE A 1 213 ? -0.616 -6.447 -22.551 1.00 88.38 213 PHE A CA 1
ATOM 1651 C C . PHE A 1 213 ? -2.017 -5.899 -22.842 1.00 88.38 213 PHE A C 1
ATOM 1653 O O . PHE A 1 213 ? -2.950 -6.095 -22.064 1.00 88.38 213 PHE A O 1
ATOM 1660 N N . THR A 1 214 ? -2.164 -5.209 -23.972 1.00 86.25 214 THR A N 1
ATOM 1661 C CA . THR A 1 214 ? -3.436 -4.616 -24.416 1.00 86.25 214 THR A CA 1
ATOM 1662 C C . THR A 1 214 ? -4.281 -5.579 -25.250 1.00 86.25 214 THR A C 1
ATOM 1664 O O . THR A 1 214 ? -5.498 -5.415 -25.326 1.00 86.25 214 THR A O 1
ATOM 1667 N N . SER A 1 215 ? -3.651 -6.581 -25.867 1.00 88.56 215 SER A N 1
ATOM 1668 C CA . SER A 1 215 ? -4.282 -7.652 -26.640 1.00 88.56 215 SER A CA 1
ATOM 1669 C C . SER A 1 215 ? -3.809 -9.018 -26.155 1.00 88.56 215 SER A C 1
ATOM 1671 O O . SER A 1 215 ? -2.745 -9.148 -25.554 1.00 88.56 215 SER A O 1
ATOM 1673 N N . ARG A 1 216 ? -4.628 -10.045 -26.407 1.00 81.31 216 ARG A N 1
ATOM 1674 C CA . ARG A 1 216 ? -4.252 -11.451 -26.184 1.00 81.31 216 ARG A CA 1
ATOM 1675 C C . ARG A 1 216 ? -3.353 -12.013 -27.292 1.00 81.31 216 ARG A C 1
ATOM 1677 O O . ARG A 1 216 ? -2.717 -13.035 -27.058 1.00 81.31 216 ARG A O 1
ATOM 1684 N N . ASP A 1 217 ? -3.351 -11.353 -28.449 1.00 61.00 217 ASP A N 1
ATOM 1685 C CA . ASP A 1 217 ? -2.543 -11.675 -29.630 1.00 61.00 217 ASP A CA 1
ATOM 1686 C C . ASP A 1 217 ? -1.224 -10.898 -29.631 1.00 61.00 217 ASP A C 1
ATOM 1688 O O . ASP A 1 217 ? -1.260 -9.705 -29.226 1.00 61.00 217 ASP A O 1
#

Sequence (217 aa):
MHKQKSMFFFLLQTEYGDIFKVTLDHDSDRVKELKIKYFDTIPVTSSLCVLKSGFLFAASEFGNHALYKFQEIGDEPDVESSSATLMETEDGYQPVRDENQLYIFADDSVPRCLTASCHIDFDTMAGADKFGNICFVRLPQDVSDEIEDDPTGGKIKWEQGKLIGAPNNVEETVQFHVGDVVTCLQKASLIPSSGECLIYGTVMGSLGALLAFTSRD